Protein AF-A0A0F9IRS1-F1 (afdb_monomer_lite)

Secondary structure (DSSP, 8-state):
---HHHHHHHHHHH-S-B-HHHHHHHTT-S-GGGGHHHHHHHHHTTSEEE-TT--EEE-HHHHHHHHHHHSS-SS----TTSTTT-HHHHHHHHHHHTT--HHHHHHHHHHHHHTT-TT-HHHHHHHHHHTT--HHHHHHHHHHHHHHTTPPPPHHHHHHHHTTS--S--------------TT--EEEETTEEEE--TTTSSB-HHHHHHHHHHHHHHTSPPP--

Sequence (226 aa):
MANKAEILEAINTSGSPVSPGEIAKLLHLTSSAQLGPQIERLDKQGLIVRDENRNASLTDEGRAEIDRLQNLVPGSLPSEEEAGATEYQQFYNIGLTLGVDRSLAGLTARHVWNGGKYDDLEWVWKGMKEMQIRPDLAARWFNSWRSQLGQGMPPQVAAQIAGRSSSEEPEDKGEKEEKGDRKGYSYVIDNGWPVFVGEGLGDMKYDDAVRLCEVRAVRGRPPAAG

InterPro domains:
  IPR036388 Winged helix-like DNA-binding domain superfamily [G3DSA:1.10.10.10] (2-87)
  IPR036390 Winged helix DNA-binding domain superfamily [SSF46785] (6-71)

pLDDT: mean 70.0, std 15.03, range [30.77, 86.81]

Structure (mmCIF, N/CA/C/O backbone):
data_AF-A0A0F9IRS1-F1
#
_entry.id   AF-A0A0F9IRS1-F1
#
loop_
_atom_site.group_PDB
_atom_site.id
_atom_site.type_symbol
_atom_site.label_atom_id
_atom_site.label_alt_id
_atom_site.label_comp_id
_atom_site.label_asym_id
_atom_site.label_entity_id
_atom_site.label_seq_id
_atom_site.pdbx_PDB_ins_code
_atom_site.Cartn_x
_atom_site.Cartn_y
_atom_site.Cartn_z
_atom_site.occupancy
_atom_site.B_iso_or_equiv
_atom_site.auth_seq_id
_atom_site.auth_comp_id
_atom_site.auth_asym_id
_atom_site.auth_atom_id
_atom_site.pdbx_PDB_model_num
ATOM 1 N N . MET A 1 1 ? -12.941 13.918 14.570 1.00 58.12 1 MET A N 1
ATOM 2 C CA . MET A 1 1 ? -13.462 12.567 14.871 1.00 58.12 1 MET A CA 1
ATOM 3 C C . MET A 1 1 ? -12.282 11.751 15.342 1.00 58.12 1 MET A C 1
ATOM 5 O O . MET A 1 1 ? -11.258 11.833 14.678 1.00 58.12 1 MET A O 1
ATOM 9 N N . ALA A 1 2 ? -12.396 11.058 16.474 1.00 59.91 2 ALA A N 1
ATOM 10 C CA . ALA A 1 2 ? -11.297 10.242 16.983 1.00 59.91 2 ALA A CA 1
ATOM 11 C C . ALA A 1 2 ? -11.082 9.014 16.094 1.00 59.91 2 ALA A C 1
ATOM 13 O O . ALA A 1 2 ? -12.044 8.462 15.554 1.00 59.91 2 ALA A O 1
ATOM 14 N N . ASN A 1 3 ? -9.834 8.609 15.906 1.00 69.94 3 ASN A N 1
ATOM 15 C CA . ASN A 1 3 ? -9.491 7.438 15.112 1.00 69.94 3 ASN A CA 1
ATOM 16 C C . ASN A 1 3 ? -9.598 6.144 15.956 1.00 69.94 3 ASN A C 1
ATOM 18 O O . ASN A 1 3 ? -9.697 6.177 17.182 1.00 69.94 3 ASN A O 1
ATOM 22 N N . LYS A 1 4 ? -9.599 4.981 15.293 1.00 75.44 4 LYS A N 1
ATOM 23 C CA . LYS A 1 4 ? -9.682 3.662 15.948 1.00 75.44 4 LYS A CA 1
ATOM 24 C C . LYS A 1 4 ? -8.577 3.444 16.993 1.00 75.44 4 LYS A C 1
ATOM 26 O O . LYS A 1 4 ? -8.875 2.962 18.080 1.00 75.44 4 LYS A O 1
ATOM 31 N N . ALA A 1 5 ? -7.334 3.785 16.659 1.00 74.81 5 ALA A N 1
ATOM 32 C CA . ALA A 1 5 ? -6.179 3.627 17.538 1.00 74.81 5 ALA A CA 1
ATOM 33 C C . ALA A 1 5 ? -6.301 4.507 18.788 1.00 74.81 5 ALA A C 1
ATOM 35 O O . ALA A 1 5 ? -6.122 4.009 19.890 1.00 74.81 5 ALA A O 1
ATOM 36 N N . GLU A 1 6 ? -6.707 5.767 18.625 1.00 76.75 6 GLU A N 1
ATOM 37 C CA . GLU A 1 6 ? -6.929 6.720 19.718 1.00 76.75 6 GLU A CA 1
ATOM 38 C C . GLU A 1 6 ? -7.986 6.205 20.705 1.00 76.75 6 GLU A C 1
ATOM 40 O O . GLU A 1 6 ? -7.798 6.273 21.917 1.00 76.75 6 GLU A O 1
ATOM 45 N N . ILE A 1 7 ? -9.092 5.640 20.205 1.00 79.75 7 ILE A N 1
ATOM 46 C CA . ILE A 1 7 ? -10.159 5.094 21.058 1.00 79.75 7 ILE A CA 1
ATOM 47 C C . ILE A 1 7 ? -9.681 3.856 21.821 1.00 79.75 7 ILE A C 1
ATOM 49 O O . ILE A 1 7 ? -9.944 3.740 23.017 1.00 79.75 7 ILE A O 1
ATOM 53 N N . LEU A 1 8 ? -8.984 2.935 21.150 1.00 82.12 8 LEU A N 1
ATOM 54 C CA . LEU A 1 8 ? -8.449 1.733 21.791 1.00 82.12 8 LEU A CA 1
ATOM 55 C C . LEU A 1 8 ? -7.363 2.087 22.816 1.00 82.12 8 LEU A C 1
ATOM 57 O O . LEU A 1 8 ? -7.361 1.544 23.916 1.00 82.12 8 LEU A O 1
ATOM 61 N N . GLU A 1 9 ? -6.493 3.045 22.504 1.00 81.00 9 GLU A N 1
ATOM 62 C CA . GLU A 1 9 ? -5.464 3.536 23.418 1.00 81.00 9 GLU A CA 1
ATOM 63 C C . GLU A 1 9 ? -6.078 4.214 24.645 1.00 81.00 9 GLU A C 1
ATOM 65 O O . GLU A 1 9 ? -5.692 3.887 25.763 1.00 81.00 9 GLU A O 1
ATOM 70 N N . ALA A 1 10 ? -7.104 5.053 24.468 1.00 81.94 10 ALA A N 1
ATOM 71 C CA . ALA A 1 10 ? -7.814 5.679 25.582 1.00 81.94 10 ALA A CA 1
ATOM 72 C C . ALA A 1 10 ? -8.422 4.643 26.544 1.00 81.94 10 ALA A C 1
ATOM 74 O O . ALA A 1 10 ? -8.359 4.834 27.756 1.00 81.94 10 ALA A O 1
ATOM 75 N N . ILE A 1 11 ? -8.962 3.535 26.018 1.00 83.00 11 ILE A N 1
ATOM 76 C CA . ILE A 1 11 ? -9.481 2.415 26.825 1.00 83.00 11 ILE A CA 1
ATOM 77 C C . ILE A 1 11 ? -8.331 1.628 27.488 1.00 83.00 11 ILE A C 1
ATOM 79 O O . ILE A 1 11 ? -8.478 1.119 28.604 1.00 83.00 11 ILE A O 1
ATOM 83 N N . ASN A 1 12 ? -7.167 1.537 26.839 1.00 82.69 12 ASN A N 1
ATOM 84 C CA . ASN A 1 12 ? -5.991 0.844 27.372 1.00 82.69 12 ASN A CA 1
ATOM 85 C C . ASN A 1 12 ? -5.357 1.609 28.536 1.00 82.69 12 ASN A C 1
ATOM 87 O O . ASN A 1 12 ? -5.043 1.015 29.566 1.00 82.69 12 ASN A O 1
ATOM 91 N N . THR A 1 13 ? -5.217 2.932 28.402 1.00 78.56 13 THR A N 1
ATOM 92 C CA . THR A 1 13 ? -4.617 3.815 29.414 1.00 78.56 13 THR A CA 1
ATOM 93 C C . THR A 1 13 ? -5.373 3.781 30.740 1.00 78.56 13 THR A C 1
ATOM 95 O O . THR A 1 13 ? -4.774 3.877 31.807 1.00 78.56 13 THR A O 1
ATOM 98 N N . SER A 1 14 ? -6.690 3.614 30.692 1.00 75.50 14 SER A N 1
ATOM 99 C CA . SER A 1 14 ? -7.555 3.533 31.869 1.00 75.50 14 SER A CA 1
ATOM 100 C C . SER A 1 14 ? -7.515 2.197 32.613 1.00 75.50 14 SER A C 1
ATOM 102 O O . SER A 1 14 ? -7.916 2.153 33.774 1.00 75.50 14 SER A O 1
ATOM 104 N N . GLY A 1 15 ? -7.068 1.106 31.978 1.00 64.31 15 GLY A N 1
ATOM 105 C CA . GLY A 1 15 ? -6.900 -0.205 32.624 1.00 64.31 15 GLY A CA 1
ATOM 106 C C . GLY A 1 15 ? -8.169 -0.832 33.230 1.00 64.31 15 GLY A C 1
ATOM 107 O O . GLY A 1 15 ? -8.066 -1.756 34.035 1.00 64.31 15 GLY A O 1
ATOM 108 N N . SER A 1 16 ? -9.362 -0.334 32.905 1.00 71.75 16 SER A N 1
ATOM 109 C CA . SER A 1 16 ? -10.656 -0.753 33.466 1.00 71.75 16 SER A CA 1
ATOM 110 C C . SER A 1 16 ? -11.788 -0.487 32.467 1.00 71.75 16 SER A C 1
ATOM 112 O O . SER A 1 16 ? -11.551 0.231 31.496 1.00 71.75 16 SER A O 1
ATOM 114 N N . PRO A 1 17 ? -13.000 -1.043 32.668 1.00 80.62 17 PRO A N 1
ATOM 115 C CA . PRO A 1 17 ? -14.157 -0.717 31.840 1.00 80.62 17 PRO A CA 1
ATOM 116 C C . PRO A 1 17 ? -14.438 0.786 31.889 1.00 80.62 17 PRO A C 1
ATOM 118 O O . PRO A 1 17 ? -14.647 1.338 32.969 1.00 80.62 17 PRO A O 1
ATOM 121 N N . VAL A 1 18 ? -14.439 1.447 30.731 1.00 85.00 18 VAL A N 1
ATOM 122 C CA . VAL A 1 18 ? -14.542 2.911 30.648 1.00 85.00 18 VAL A CA 1
ATOM 123 C C . VAL A 1 18 ? -15.826 3.341 29.986 1.00 85.00 18 VAL A C 1
ATOM 125 O O . VAL A 1 18 ? -16.226 2.811 28.946 1.00 85.00 18 VAL A O 1
ATOM 128 N N . SER A 1 19 ? -16.459 4.357 30.562 1.00 85.69 19 SER A N 1
ATOM 129 C CA . SER A 1 19 ? -17.658 4.932 29.975 1.00 85.69 19 SER A CA 1
ATOM 130 C C . SER A 1 19 ? -17.333 5.727 28.697 1.00 85.69 19 SER A C 1
ATOM 132 O O . SER A 1 19 ? -16.307 6.407 28.614 1.00 85.69 19 SER A O 1
ATOM 134 N N . PRO A 1 20 ? -18.236 5.773 27.700 1.00 80.81 20 PRO A N 1
ATOM 135 C CA . PRO A 1 20 ? -18.055 6.618 26.514 1.00 80.81 20 PRO A CA 1
ATOM 136 C C . PRO A 1 20 ? -17.822 8.106 26.834 1.00 80.81 20 PRO A C 1
ATOM 138 O O . PRO A 1 20 ? -17.206 8.829 26.052 1.00 80.81 20 PRO A O 1
ATOM 141 N N . GLY A 1 21 ? -18.313 8.580 27.985 1.00 80.50 21 GLY A N 1
ATOM 142 C CA . GLY A 1 21 ? -18.071 9.936 28.477 1.00 80.50 21 GLY A CA 1
ATOM 143 C C . GLY A 1 21 ? -16.633 10.165 28.945 1.00 80.50 21 GLY A C 1
ATOM 144 O O . GLY A 1 21 ? -16.076 11.232 28.704 1.00 80.50 21 GLY A O 1
ATOM 145 N N . GLU A 1 22 ? -16.016 9.175 29.583 1.00 79.38 22 GLU A N 1
ATOM 146 C CA . GLU A 1 22 ? -14.611 9.228 29.998 1.00 79.38 22 GLU A CA 1
ATOM 147 C C . GLU A 1 22 ? -13.663 9.070 28.809 1.00 79.38 22 GLU A C 1
ATOM 149 O O . GLU A 1 22 ? -12.699 9.825 28.718 1.00 79.38 22 GLU A O 1
ATOM 154 N N . ILE A 1 23 ? -13.992 8.203 27.843 1.00 80.56 23 ILE A N 1
ATOM 155 C CA . ILE A 1 23 ? -13.255 8.109 26.570 1.00 80.56 23 ILE A CA 1
ATOM 156 C C . ILE A 1 23 ? -13.277 9.468 25.855 1.00 80.56 23 ILE A C 1
ATOM 158 O O . ILE A 1 23 ? -12.240 9.962 25.424 1.00 80.56 23 ILE A O 1
ATOM 162 N N . ALA A 1 24 ? -14.436 10.133 25.788 1.00 81.19 24 ALA A N 1
ATOM 163 C CA . ALA A 1 24 ? -14.534 11.467 25.196 1.00 81.19 24 ALA A CA 1
ATOM 164 C C . ALA A 1 24 ? -13.673 12.508 25.930 1.00 81.19 24 ALA A C 1
ATOM 166 O O . ALA A 1 24 ? -13.050 13.342 25.277 1.00 81.19 24 ALA A O 1
ATOM 167 N N . LYS A 1 25 ? -13.598 12.449 27.268 1.00 80.25 25 LYS A N 1
ATOM 168 C CA . LYS A 1 25 ? -12.732 13.336 28.063 1.00 80.25 25 LYS A CA 1
ATOM 169 C C . LYS A 1 25 ? -11.248 13.089 27.792 1.00 80.25 25 LYS A C 1
ATOM 171 O O . LYS A 1 25 ? -10.516 14.060 27.622 1.00 80.25 25 LYS A O 1
ATOM 176 N N . LEU A 1 26 ? -10.825 11.824 27.734 1.00 77.75 26 LEU A N 1
ATOM 177 C CA . LEU A 1 26 ? -9.441 11.432 27.435 1.00 77.75 26 LEU A CA 1
ATOM 178 C C . LEU A 1 26 ? -9.015 11.864 26.028 1.00 77.75 26 LEU A C 1
ATOM 180 O O . LEU A 1 26 ? -7.881 12.275 25.825 1.00 77.75 26 LEU A O 1
ATOM 184 N N . LEU A 1 27 ? -9.949 11.843 25.078 1.00 78.38 27 LEU A N 1
ATOM 185 C CA . LEU A 1 27 ? -9.729 12.254 23.691 1.00 78.38 27 LEU A CA 1
ATOM 186 C C . LEU A 1 27 ? -9.992 13.746 23.437 1.00 78.38 27 LEU A C 1
ATOM 188 O O . LEU A 1 27 ? -10.009 14.180 22.286 1.00 78.38 27 LEU A O 1
ATOM 192 N N . HIS A 1 28 ? -10.242 14.534 24.489 1.00 78.81 28 HIS A N 1
ATOM 193 C CA . HIS A 1 28 ? -10.587 15.959 24.405 1.00 78.81 28 HIS A CA 1
ATOM 194 C C . HIS A 1 28 ? -11.752 16.273 23.445 1.00 78.81 28 HIS A C 1
ATOM 196 O O . HIS A 1 28 ? -11.82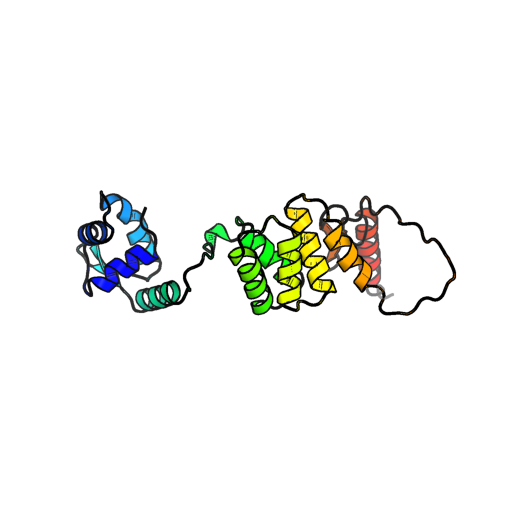5 17.349 22.846 1.00 78.81 28 HIS A O 1
ATOM 202 N N . LEU A 1 29 ? -12.692 15.339 23.301 1.00 76.38 29 LEU A N 1
ATOM 203 C CA . LEU A 1 29 ? -13.866 15.501 22.457 1.00 76.38 29 LEU A CA 1
ATOM 204 C C . LEU A 1 29 ? -14.944 16.307 23.178 1.00 76.38 29 LEU A C 1
ATOM 206 O O . LEU A 1 29 ? -15.226 16.121 24.361 1.00 76.38 29 LEU A O 1
ATOM 210 N N . THR A 1 30 ? -15.615 17.170 22.421 1.00 71.31 30 THR A N 1
ATOM 211 C CA . THR A 1 30 ? -16.702 18.024 22.917 1.00 71.31 30 THR A CA 1
ATOM 212 C C . THR A 1 30 ? -17.988 17.246 23.205 1.00 71.31 30 THR A C 1
ATOM 214 O O . THR A 1 30 ? -18.852 17.742 23.924 1.00 71.31 30 THR A O 1
ATOM 217 N N . SER A 1 31 ? -18.145 16.035 22.655 1.00 73.00 31 SER A N 1
ATOM 218 C CA . SER A 1 31 ? -19.317 15.190 22.892 1.00 73.00 31 SER A CA 1
ATOM 219 C C . SER A 1 31 ? -19.011 13.702 22.732 1.00 73.00 31 SER A C 1
ATOM 221 O O . SER A 1 31 ? -18.442 13.275 21.728 1.00 73.00 31 SER A O 1
ATOM 223 N N . SER A 1 32 ? -19.494 12.895 23.678 1.00 71.62 32 SER A N 1
ATOM 224 C CA . SER A 1 32 ? -19.463 11.429 23.605 1.00 71.62 32 SER A CA 1
ATOM 225 C C . SER A 1 32 ? -20.435 10.850 22.572 1.00 71.62 32 SER A C 1
ATOM 227 O O . SER A 1 32 ? -20.291 9.693 22.182 1.00 71.62 32 SER A O 1
ATOM 229 N N . ALA A 1 33 ? -21.387 11.644 22.064 1.00 72.06 33 ALA A N 1
ATOM 230 C CA . ALA A 1 33 ? -22.324 11.201 21.030 1.00 72.06 33 ALA A CA 1
ATOM 231 C C . ALA A 1 33 ? -21.610 10.819 19.721 1.00 72.06 33 ALA A C 1
ATOM 233 O O . ALA A 1 33 ? -22.071 9.943 18.994 1.00 72.06 33 ALA A O 1
ATOM 234 N N . GLN A 1 34 ? -20.453 11.432 19.450 1.00 68.88 34 GLN A N 1
ATOM 235 C CA . GLN A 1 34 ? -19.643 11.148 18.264 1.00 68.88 34 GLN A CA 1
ATOM 236 C C . GLN A 1 34 ? -18.941 9.782 18.331 1.00 68.88 34 GLN A C 1
ATOM 238 O O . GLN A 1 34 ? -18.580 9.236 17.292 1.00 68.88 34 GLN A O 1
ATOM 243 N N . LEU A 1 35 ? -18.788 9.210 19.531 1.00 75.62 35 LEU A N 1
ATOM 244 C CA . LEU A 1 35 ? -18.113 7.928 19.746 1.00 75.62 35 LEU A CA 1
ATOM 245 C C . LEU A 1 35 ? -19.047 6.723 19.608 1.00 75.62 35 LEU A C 1
ATOM 247 O O . LEU A 1 35 ? -18.570 5.617 19.376 1.00 75.62 35 LEU A O 1
ATOM 251 N N . GLY A 1 36 ? -20.366 6.912 19.720 1.00 77.25 36 GLY A N 1
ATOM 252 C CA . GLY A 1 36 ? -21.346 5.818 19.714 1.00 77.25 36 GLY A CA 1
ATOM 253 C C . GLY A 1 36 ? -21.198 4.855 18.523 1.00 77.25 36 GLY A C 1
ATOM 254 O O . GLY A 1 36 ? -20.991 3.661 18.747 1.00 77.25 36 GLY A O 1
ATOM 255 N N . PRO A 1 37 ? -21.217 5.349 17.268 1.00 80.00 37 PRO A N 1
ATOM 256 C CA . PRO A 1 37 ? -21.050 4.499 16.089 1.00 80.00 37 PRO A CA 1
ATOM 257 C C . PRO A 1 37 ? -19.678 3.820 16.008 1.00 80.00 37 PRO A C 1
ATOM 259 O O . PRO A 1 37 ? -19.563 2.729 15.457 1.00 80.00 37 PRO A O 1
ATOM 262 N N . GLN A 1 38 ? -18.628 4.456 16.535 1.00 77.50 38 GLN A N 1
ATOM 263 C CA . GLN A 1 38 ? -17.271 3.911 16.504 1.00 77.50 38 GLN A CA 1
ATOM 264 C C . GLN A 1 38 ? -17.109 2.795 17.537 1.00 77.50 38 GLN A C 1
ATOM 266 O O . GLN A 1 38 ? -16.651 1.715 17.187 1.00 77.50 38 GLN A O 1
ATOM 271 N N . ILE A 1 39 ? -17.585 3.007 18.764 1.00 81.81 39 ILE A N 1
ATOM 272 C CA . ILE A 1 39 ? -17.608 1.992 19.823 1.00 81.81 39 ILE A CA 1
ATOM 273 C C . ILE A 1 39 ? -18.433 0.775 19.377 1.00 81.81 39 ILE A C 1
ATOM 275 O O . ILE A 1 39 ? -17.993 -0.355 19.548 1.00 81.81 39 ILE A O 1
ATOM 279 N N . GLU A 1 40 ? -19.590 0.971 18.737 1.00 82.44 40 GLU A N 1
ATOM 280 C CA . GLU A 1 40 ? -20.390 -0.154 18.229 1.00 82.44 40 GLU A CA 1
ATOM 281 C C . GLU A 1 40 ? -19.659 -0.961 17.143 1.00 82.44 40 GLU A C 1
ATOM 283 O O . GLU A 1 40 ? -19.775 -2.185 17.094 1.00 82.44 40 GLU A O 1
ATOM 288 N N . ARG A 1 41 ? -18.880 -0.302 16.277 1.00 79.44 41 ARG A N 1
ATOM 289 C CA . ARG A 1 41 ? -18.053 -1.000 15.281 1.00 79.44 41 ARG A CA 1
ATOM 290 C C . ARG A 1 41 ? -16.922 -1.789 15.932 1.00 79.44 41 ARG A C 1
ATOM 292 O O . ARG A 1 41 ? -16.687 -2.915 15.515 1.00 79.44 41 ARG A O 1
ATOM 299 N N . LEU A 1 42 ? -16.251 -1.231 16.939 1.00 81.56 42 LEU A N 1
ATOM 300 C CA . LEU A 1 42 ? -15.164 -1.919 17.648 1.00 81.56 42 LEU A CA 1
ATOM 301 C C . LEU A 1 42 ? -15.670 -3.149 18.412 1.00 81.56 42 LEU A C 1
ATOM 303 O O . LEU A 1 42 ? -14.997 -4.176 18.422 1.00 81.56 42 LEU A O 1
ATOM 307 N N . ASP A 1 43 ? -16.873 -3.060 18.980 1.00 83.88 43 ASP A N 1
ATOM 308 C CA . ASP A 1 43 ? -17.569 -4.177 19.629 1.00 83.88 43 ASP A CA 1
ATOM 309 C C . ASP A 1 43 ? -17.910 -5.280 18.611 1.00 83.88 43 ASP A C 1
ATOM 311 O O . ASP A 1 43 ? -17.593 -6.448 18.814 1.00 83.88 43 ASP A O 1
ATOM 315 N N . LYS A 1 44 ? -18.441 -4.912 17.433 1.00 82.75 44 LYS A N 1
ATOM 316 C CA . LYS A 1 44 ? -18.688 -5.863 16.327 1.00 82.75 44 LYS A CA 1
ATOM 317 C C . LYS A 1 44 ? -17.414 -6.498 15.767 1.00 82.75 44 LYS A C 1
ATOM 319 O O . LYS A 1 44 ? -17.472 -7.609 15.252 1.00 82.75 44 LYS A O 1
ATOM 324 N N . GLN A 1 45 ? -16.288 -5.793 15.835 1.00 76.75 45 GLN A N 1
ATOM 325 C CA . GLN A 1 45 ? -14.975 -6.297 15.428 1.00 76.75 45 GLN A CA 1
ATOM 326 C C . GLN A 1 45 ? -14.319 -7.183 16.499 1.00 76.75 45 GLN A C 1
ATOM 328 O O . GLN A 1 45 ? -13.252 -7.730 16.239 1.00 76.75 45 GLN A O 1
ATOM 333 N N . GLY A 1 46 ? -14.926 -7.324 17.684 1.00 83.94 46 GLY A N 1
ATOM 334 C CA . GLY A 1 46 ? -14.381 -8.123 18.784 1.00 83.94 46 GLY A CA 1
ATOM 335 C C . GLY A 1 46 ? -13.151 -7.507 19.452 1.00 83.94 46 GLY A C 1
ATOM 336 O O . GLY A 1 46 ? -12.425 -8.204 20.150 1.00 83.94 46 GLY A O 1
ATOM 337 N N . LEU A 1 47 ? -12.895 -6.213 19.237 1.00 81.00 47 LEU A N 1
ATOM 338 C CA . LEU A 1 47 ? -11.728 -5.506 19.788 1.00 81.00 47 LEU A CA 1
ATOM 339 C C . LEU A 1 47 ? -12.003 -4.926 21.176 1.00 81.00 47 LEU A C 1
ATOM 341 O O . LEU A 1 47 ? -11.087 -4.634 21.944 1.00 81.00 47 LEU A O 1
ATOM 345 N N . ILE A 1 48 ? -13.277 -4.725 21.487 1.00 86.44 48 ILE A N 1
ATOM 346 C CA . ILE A 1 48 ? -13.744 -4.324 22.805 1.00 86.44 48 ILE A CA 1
ATOM 347 C C . ILE A 1 48 ? -14.959 -5.166 23.170 1.00 86.44 48 ILE A C 1
ATOM 349 O O . ILE A 1 48 ? -15.654 -5.672 22.293 1.00 86.44 48 ILE A O 1
ATOM 353 N N . VAL A 1 49 ? -15.229 -5.270 24.464 1.00 86.00 49 VAL A N 1
ATOM 354 C CA . VAL A 1 49 ? -16.466 -5.830 25.006 1.00 86.00 49 VAL A CA 1
ATOM 355 C C . VAL A 1 49 ? -17.159 -4.753 25.817 1.00 86.00 49 VAL A C 1
ATOM 357 O O . VAL A 1 49 ? -16.520 -4.031 26.591 1.00 86.00 49 VAL A O 1
ATOM 360 N N . ARG A 1 50 ? -18.475 -4.647 25.632 1.00 86.56 50 ARG A N 1
ATOM 361 C CA . ARG A 1 50 ? -19.325 -3.748 26.410 1.00 86.56 50 ARG A CA 1
ATOM 362 C C . ARG A 1 50 ? -20.015 -4.476 27.554 1.00 86.56 50 ARG A C 1
ATOM 364 O O . ARG A 1 50 ? -20.568 -5.554 27.356 1.00 86.56 50 ARG A O 1
ATOM 371 N N . ASP A 1 51 ? -20.012 -3.860 28.730 1.00 84.31 51 ASP A N 1
ATOM 372 C CA . ASP A 1 51 ? -20.820 -4.318 29.862 1.00 84.31 51 ASP A CA 1
ATOM 373 C C . ASP A 1 51 ? -22.289 -3.852 29.747 1.00 84.31 51 ASP A C 1
ATOM 375 O O . ASP A 1 51 ? -22.679 -3.124 28.826 1.00 84.31 51 ASP A O 1
ATOM 379 N N . GLU A 1 52 ? -23.118 -4.253 30.714 1.00 80.62 52 GLU A N 1
ATOM 380 C CA . GLU A 1 52 ? -24.534 -3.862 30.803 1.00 80.62 52 GLU A CA 1
ATOM 381 C C . GLU A 1 52 ? -24.733 -2.336 30.916 1.00 80.62 52 GLU A C 1
ATOM 383 O O . GLU A 1 52 ? -25.765 -1.804 30.503 1.00 80.62 52 GLU A O 1
ATOM 388 N N . ASN A 1 53 ? -23.717 -1.614 31.398 1.00 81.06 53 ASN A N 1
ATOM 389 C CA . ASN A 1 53 ? -23.696 -0.158 31.529 1.00 81.06 53 ASN A CA 1
ATOM 390 C C . ASN A 1 53 ? -23.109 0.546 30.292 1.00 81.06 53 ASN A C 1
ATOM 392 O O . ASN A 1 53 ? -22.964 1.770 30.290 1.00 81.06 53 ASN A O 1
ATOM 396 N N . ARG A 1 54 ? -22.820 -0.203 29.217 1.00 80.81 54 ARG A N 1
ATOM 397 C CA . ARG A 1 54 ? -22.173 0.262 27.978 1.00 80.81 54 ARG A CA 1
ATOM 398 C C . ARG A 1 54 ? -20.744 0.777 28.170 1.00 80.81 54 ARG A C 1
ATOM 400 O O . ARG A 1 54 ? -20.255 1.519 27.314 1.00 80.81 54 ARG A O 1
ATOM 407 N N . ASN A 1 55 ? -20.073 0.390 29.247 1.00 85.12 55 ASN A N 1
ATOM 408 C CA . ASN A 1 55 ? -18.652 0.653 29.426 1.00 85.12 55 ASN A CA 1
ATOM 409 C C . ASN A 1 55 ? -17.849 -0.300 28.549 1.00 85.12 55 ASN A C 1
ATOM 411 O O . ASN A 1 55 ? -18.167 -1.484 28.457 1.00 85.12 55 ASN A O 1
ATOM 415 N N . ALA A 1 56 ? -16.810 0.217 27.909 1.00 84.75 56 ALA A N 1
ATOM 416 C CA . ALA A 1 56 ? -15.957 -0.543 27.013 1.00 84.75 56 ALA A CA 1
ATOM 417 C C . ALA A 1 56 ? -14.717 -1.054 27.750 1.00 84.75 56 ALA A C 1
ATOM 419 O O . ALA A 1 56 ? -14.044 -0.290 28.439 1.00 84.75 56 ALA A O 1
ATOM 420 N N . SER A 1 57 ? -14.398 -2.332 27.561 1.00 85.75 57 SER A N 1
ATOM 421 C CA . SER A 1 57 ? -13.138 -2.953 27.985 1.00 85.75 57 SER A CA 1
ATOM 422 C C . SER A 1 57 ? -12.429 -3.556 26.781 1.00 85.75 57 SER A C 1
ATOM 424 O O . SER A 1 57 ? -13.087 -4.051 25.871 1.00 85.75 57 SER A O 1
ATOM 426 N N . LEU A 1 58 ? -11.099 -3.542 26.776 1.00 85.00 58 LEU A N 1
ATOM 427 C CA . LEU A 1 58 ? -10.306 -4.184 25.725 1.00 85.00 58 LEU A CA 1
ATOM 428 C C . LEU A 1 58 ? -10.333 -5.706 25.838 1.00 85.00 58 LEU A C 1
ATOM 430 O O . LEU A 1 58 ? -10.167 -6.250 26.931 1.00 85.00 58 LEU A O 1
ATOM 434 N N . THR A 1 59 ? -10.465 -6.367 24.692 1.00 84.50 59 THR A N 1
ATOM 435 C CA . THR A 1 59 ? -10.194 -7.801 24.539 1.00 84.50 59 THR A CA 1
ATOM 436 C C . THR A 1 59 ? -8.708 -8.050 24.290 1.00 84.50 59 THR A C 1
ATOM 438 O O . THR A 1 59 ? -7.937 -7.112 24.060 1.00 84.50 59 THR A O 1
ATOM 441 N N . ASP A 1 60 ? -8.297 -9.317 24.311 1.00 77.75 60 ASP A N 1
ATOM 442 C CA . ASP A 1 60 ? -6.937 -9.707 23.934 1.00 77.75 60 ASP A CA 1
ATOM 443 C C . ASP A 1 60 ? -6.659 -9.363 22.461 1.00 77.75 60 ASP A C 1
ATOM 445 O O . ASP A 1 60 ? -5.583 -8.858 22.135 1.00 77.75 60 ASP A O 1
ATOM 449 N N . GLU A 1 61 ? -7.658 -9.508 21.582 1.00 74.50 61 GLU A N 1
ATOM 450 C CA . GLU A 1 61 ? -7.596 -9.057 20.188 1.00 74.50 61 GLU A CA 1
ATOM 451 C C . GLU A 1 61 ? -7.467 -7.534 20.082 1.00 74.50 61 GLU A C 1
ATOM 453 O O . GLU A 1 61 ? -6.705 -7.031 19.258 1.00 74.50 61 GLU A O 1
ATOM 458 N N . GLY A 1 62 ? -8.169 -6.785 20.934 1.00 75.31 62 GLY A N 1
ATOM 459 C CA . GLY A 1 62 ? -8.049 -5.333 21.021 1.00 75.31 62 GLY A CA 1
ATOM 460 C C . GLY A 1 62 ? -6.654 -4.873 21.431 1.00 75.31 62 GLY A C 1
ATOM 461 O O . GLY A 1 62 ? -6.126 -3.926 20.853 1.00 75.31 62 GLY A O 1
ATOM 462 N N . ARG A 1 63 ? -6.029 -5.560 22.395 1.00 76.75 63 ARG A N 1
ATOM 463 C CA . ARG A 1 63 ? -4.645 -5.290 22.823 1.00 76.75 63 ARG A CA 1
ATOM 464 C C . ARG A 1 63 ? -3.639 -5.634 21.727 1.00 76.75 63 ARG A C 1
ATOM 466 O O . ARG A 1 63 ? -2.769 -4.822 21.438 1.00 76.75 63 ARG A O 1
ATOM 473 N N . ALA A 1 64 ? -3.805 -6.780 21.067 1.00 73.94 64 ALA A N 1
ATOM 474 C CA . ALA A 1 64 ? -2.975 -7.161 19.926 1.00 73.94 64 ALA A CA 1
ATOM 475 C C . ALA A 1 64 ? -3.120 -6.177 18.752 1.00 73.94 64 ALA A C 1
ATOM 477 O O . ALA A 1 64 ? -2.153 -5.896 18.046 1.00 73.94 64 ALA A O 1
ATOM 478 N N . GLU A 1 65 ? -4.315 -5.620 18.553 1.00 74.94 65 GLU A N 1
ATOM 479 C CA . GLU A 1 65 ? -4.562 -4.588 17.551 1.00 74.94 65 GLU A CA 1
ATOM 480 C C . GLU A 1 65 ? -3.925 -3.248 17.942 1.00 74.94 65 GLU A C 1
ATOM 482 O O . GLU A 1 65 ? -3.380 -2.577 17.072 1.00 74.94 65 GLU A O 1
ATOM 487 N N . ILE A 1 66 ? -3.909 -2.871 19.226 1.00 73.44 66 ILE A N 1
ATOM 488 C CA . ILE A 1 66 ? -3.122 -1.720 19.702 1.00 73.44 66 ILE A CA 1
ATOM 489 C C . ILE A 1 66 ? -1.644 -1.947 19.410 1.00 73.44 66 ILE A C 1
ATOM 491 O O . ILE A 1 66 ? -1.024 -1.085 18.800 1.00 73.44 66 ILE A O 1
ATOM 495 N N . ASP A 1 67 ? -1.094 -3.109 19.758 1.00 68.12 67 ASP A N 1
ATOM 496 C CA . ASP A 1 67 ? 0.306 -3.427 19.480 1.00 68.12 67 ASP A CA 1
ATOM 497 C C . ASP A 1 67 ? 0.590 -3.420 17.975 1.00 68.12 67 ASP A C 1
ATOM 499 O O . ASP A 1 67 ? 1.642 -2.956 17.543 1.00 68.12 67 ASP A O 1
ATOM 503 N N . ARG A 1 68 ? -0.347 -3.877 17.139 1.00 69.56 68 ARG A N 1
ATOM 504 C CA . ARG A 1 68 ? -0.237 -3.786 15.677 1.00 69.56 68 ARG A CA 1
ATOM 505 C C . ARG A 1 68 ? -0.244 -2.334 15.198 1.00 69.56 68 ARG A C 1
ATOM 507 O O . ARG A 1 68 ? 0.549 -1.986 14.326 1.00 69.56 68 ARG A O 1
ATOM 514 N N . LEU A 1 69 ? -1.116 -1.500 15.763 1.00 64.06 69 LEU A N 1
ATOM 515 C CA . LEU A 1 69 ? -1.263 -0.076 15.449 1.00 64.06 69 LEU A CA 1
ATOM 516 C C . LEU A 1 69 ? -0.119 0.785 16.011 1.00 64.06 69 LEU A C 1
ATOM 518 O O . LEU A 1 69 ? 0.203 1.805 15.413 1.00 64.06 69 LEU A O 1
ATOM 522 N N . GLN A 1 70 ? 0.526 0.368 17.102 1.00 59.75 70 GLN A N 1
ATOM 523 C CA . GLN A 1 70 ? 1.660 1.048 17.739 1.00 59.75 70 GLN A CA 1
ATOM 524 C C . GLN A 1 70 ? 3.013 0.582 17.179 1.00 59.75 70 GLN A C 1
ATOM 526 O O . GLN A 1 70 ? 3.933 1.386 17.047 1.00 59.75 70 GLN A O 1
ATOM 531 N N . ASN A 1 71 ? 3.139 -0.690 16.777 1.00 52.00 71 ASN A N 1
ATOM 532 C CA . ASN A 1 71 ? 4.307 -1.196 16.040 1.00 52.00 71 ASN A CA 1
ATOM 533 C C . ASN A 1 71 ? 4.275 -0.826 14.544 1.00 52.00 71 ASN A C 1
ATOM 535 O O . ASN A 1 71 ? 5.234 -1.075 13.807 1.00 52.00 71 ASN A O 1
ATOM 539 N N . LEU A 1 72 ? 3.200 -0.180 14.088 1.00 49.94 72 LEU A N 1
ATOM 540 C CA . LEU A 1 72 ? 3.214 0.651 12.892 1.00 49.94 72 LEU A CA 1
ATOM 541 C C . LEU A 1 72 ? 3.987 1.941 13.216 1.00 49.94 72 LEU A C 1
ATOM 543 O O . LEU A 1 72 ? 3.449 2.900 13.758 1.00 49.94 72 LEU A O 1
ATOM 547 N N . VAL A 1 73 ? 5.279 1.946 12.877 1.00 41.44 73 VAL A N 1
ATOM 548 C CA . VAL A 1 73 ? 6.155 3.132 12.899 1.00 41.44 73 VAL A CA 1
ATOM 549 C C . VAL A 1 73 ? 5.420 4.358 12.314 1.00 41.44 73 VAL A C 1
ATOM 551 O O . VAL A 1 73 ? 4.753 4.210 11.284 1.00 41.44 73 VAL A O 1
ATOM 554 N N . PRO A 1 74 ? 5.537 5.565 12.912 1.00 39.47 74 PRO A N 1
ATOM 555 C CA . PRO A 1 74 ? 4.744 6.729 12.526 1.00 39.47 74 PRO A CA 1
ATOM 556 C C . PRO A 1 74 ? 5.084 7.147 11.096 1.00 39.47 74 PRO A C 1
ATOM 558 O O . PRO A 1 74 ? 6.191 7.605 10.815 1.00 39.47 74 PRO A O 1
ATOM 561 N N . GLY A 1 75 ? 4.129 6.958 10.189 1.00 40.41 75 GLY A N 1
ATOM 562 C CA . GLY A 1 75 ? 4.305 7.254 8.772 1.00 40.41 75 GLY A CA 1
ATOM 563 C C . GLY A 1 75 ? 3.328 6.493 7.883 1.00 40.41 75 GLY A C 1
ATOM 564 O O . GLY A 1 75 ? 3.746 5.629 7.125 1.00 40.41 75 GLY A O 1
ATOM 565 N N . SER A 1 76 ? 2.036 6.827 7.998 1.00 46.53 76 SER A N 1
ATOM 566 C CA . SER A 1 76 ? 1.028 6.739 6.929 1.00 46.53 76 SER A CA 1
ATOM 567 C C . SER A 1 76 ? 1.036 5.459 6.075 1.00 46.53 76 SER A C 1
ATOM 569 O O . SER A 1 76 ? 1.672 5.411 5.020 1.00 46.53 76 SER A O 1
ATOM 571 N N . LEU A 1 77 ? 0.203 4.480 6.438 1.00 38.66 77 LEU A N 1
ATOM 572 C CA . LEU A 1 77 ? -0.381 3.585 5.439 1.00 38.66 77 LEU A CA 1
ATOM 573 C C . LEU A 1 77 ? -1.913 3.646 5.520 1.00 38.66 77 LEU A C 1
ATOM 575 O O . LEU A 1 77 ? -2.453 3.434 6.607 1.00 38.66 77 LEU A O 1
ATOM 579 N N . PRO A 1 78 ? -2.596 3.965 4.404 1.00 39.47 78 PRO A N 1
ATOM 580 C CA . PRO A 1 78 ? -4.049 4.091 4.356 1.00 39.47 78 PRO A CA 1
ATOM 581 C C . PRO A 1 78 ? -4.738 2.742 4.599 1.00 39.47 78 PRO A C 1
ATOM 583 O O . PRO A 1 78 ? -4.175 1.681 4.310 1.00 39.47 78 PRO A O 1
ATOM 586 N N . SER A 1 79 ? -5.945 2.789 5.170 1.00 45.53 79 SER A N 1
ATOM 587 C CA . SER A 1 79 ? -6.681 1.596 5.617 1.00 45.53 79 SER A CA 1
ATOM 588 C C . SER A 1 79 ? -7.181 0.748 4.439 1.00 45.53 79 SER A C 1
ATOM 590 O O . SER A 1 79 ? -7.283 1.223 3.311 1.00 45.53 79 SER A O 1
ATOM 592 N N . GLU A 1 80 ? -7.519 -0.520 4.687 1.00 42.44 80 GLU A N 1
ATOM 593 C CA . GLU A 1 80 ? -7.979 -1.457 3.650 1.00 42.44 80 GLU A CA 1
ATOM 594 C C . GLU A 1 80 ? -9.322 -1.064 2.983 1.00 42.44 80 GLU A C 1
ATOM 596 O O . GLU A 1 80 ? -9.641 -1.584 1.920 1.00 42.44 80 GLU A O 1
ATOM 601 N N . GLU A 1 81 ? -10.089 -0.105 3.520 1.00 36.78 81 GLU A N 1
ATOM 602 C CA . GLU A 1 81 ? -11.253 0.490 2.824 1.00 36.78 81 GLU A CA 1
ATOM 603 C C . GLU A 1 81 ? -10.864 1.624 1.854 1.00 36.78 81 GLU A C 1
ATOM 605 O O . GLU A 1 81 ? -11.617 1.951 0.940 1.00 36.78 81 GLU A O 1
ATOM 610 N N . GLU A 1 82 ? -9.653 2.170 1.983 1.00 43.00 82 GLU A N 1
ATOM 611 C CA . GLU A 1 82 ? -9.030 3.067 1.002 1.00 43.00 82 GLU A CA 1
ATOM 612 C C . GLU A 1 82 ? -8.240 2.283 -0.064 1.00 43.00 82 GLU A C 1
ATOM 614 O O . GLU A 1 82 ? -7.693 2.912 -0.966 1.00 43.00 82 GLU A O 1
ATOM 619 N N . ALA A 1 83 ? -8.226 0.936 0.000 1.00 43.22 83 ALA A N 1
ATOM 620 C CA . ALA A 1 83 ? -7.378 -0.015 -0.751 1.00 43.22 83 ALA A CA 1
ATOM 621 C C . ALA A 1 83 ? -7.412 0.056 -2.291 1.00 43.22 83 ALA A C 1
ATOM 623 O O . ALA A 1 83 ? -6.627 -0.625 -2.956 1.00 43.22 83 ALA A O 1
ATOM 624 N N . GLY A 1 84 ? -8.299 0.866 -2.870 1.00 43.31 84 GLY A N 1
ATOM 625 C CA . GLY A 1 84 ? -8.333 1.179 -4.304 1.00 43.31 84 GLY A CA 1
ATOM 626 C C . GLY A 1 84 ? -8.165 2.668 -4.638 1.00 43.31 84 GLY A C 1
ATOM 627 O O . GLY A 1 84 ? -8.099 3.022 -5.814 1.00 43.31 84 GLY A O 1
ATOM 628 N N . ALA A 1 85 ? -8.104 3.547 -3.638 1.00 53.97 85 ALA A N 1
ATOM 629 C CA . ALA A 1 85 ? -8.318 4.984 -3.795 1.00 53.97 85 ALA A CA 1
ATOM 630 C C . ALA A 1 85 ? -7.044 5.837 -3.692 1.00 53.97 85 ALA A C 1
ATOM 632 O O . ALA A 1 85 ? -7.054 6.959 -4.187 1.00 53.97 85 ALA A O 1
ATOM 633 N N . THR A 1 86 ? -5.955 5.338 -3.096 1.00 68.62 86 THR A N 1
ATOM 634 C CA . THR A 1 86 ? -4.735 6.144 -2.892 1.00 68.62 86 THR A CA 1
ATOM 635 C C . THR A 1 86 ? -3.642 5.839 -3.913 1.00 68.62 86 THR A C 1
ATOM 637 O O . THR A 1 86 ? -3.375 4.682 -4.250 1.00 68.62 86 THR A O 1
ATOM 640 N N . GLU A 1 87 ? -2.950 6.885 -4.360 1.00 73.12 87 GLU A N 1
ATOM 641 C CA . GLU A 1 87 ? -1.787 6.836 -5.251 1.00 73.12 87 GLU A CA 1
ATOM 642 C C . GLU A 1 87 ? -0.715 5.861 -4.732 1.00 73.12 87 GLU A C 1
ATOM 644 O O . GLU A 1 87 ? -0.079 5.150 -5.509 1.00 73.12 87 GLU A O 1
ATOM 649 N N . TYR A 1 88 ? -0.576 5.761 -3.405 1.00 76.50 88 TYR A N 1
ATOM 650 C CA . TYR A 1 88 ? 0.349 4.847 -2.730 1.00 76.50 88 TYR A CA 1
ATOM 651 C C . TYR A 1 88 ? 0.058 3.386 -3.056 1.00 76.50 88 TYR A C 1
ATOM 653 O O . TYR A 1 88 ? 0.937 2.630 -3.477 1.00 76.50 88 TYR A O 1
ATOM 661 N N . GLN A 1 89 ? -1.189 2.972 -2.845 1.00 72.94 89 GLN A N 1
ATOM 662 C CA . GLN A 1 89 ? -1.592 1.590 -3.057 1.00 72.94 89 GLN A CA 1
ATOM 663 C C . GLN A 1 89 ? -1.643 1.267 -4.542 1.00 72.94 89 GLN A C 1
ATOM 665 O O . GLN A 1 89 ? -1.287 0.160 -4.925 1.00 72.94 89 GLN A O 1
ATOM 670 N N . GLN A 1 90 ? -2.007 2.231 -5.388 1.00 78.12 90 GLN A N 1
ATOM 671 C CA . GLN A 1 90 ? -1.940 2.075 -6.838 1.00 78.12 90 GLN A CA 1
ATOM 672 C C . GLN A 1 90 ? -0.502 1.809 -7.297 1.00 78.12 90 GLN A C 1
ATOM 674 O O . GLN A 1 90 ? -0.251 0.813 -7.977 1.00 78.12 90 GLN A O 1
ATOM 679 N N . PHE A 1 91 ? 0.459 2.617 -6.839 1.00 83.62 91 PHE A N 1
ATOM 680 C CA . PHE A 1 91 ? 1.875 2.395 -7.117 1.00 83.62 91 PHE A CA 1
ATOM 681 C C . PHE A 1 91 ? 2.345 1.027 -6.612 1.00 83.62 91 PHE A C 1
ATOM 683 O O . PHE A 1 91 ? 2.960 0.270 -7.361 1.00 83.62 91 PHE A O 1
ATOM 690 N N . TYR A 1 92 ? 2.014 0.670 -5.372 1.00 82.56 92 TYR A N 1
ATOM 691 C CA . TYR A 1 92 ? 2.355 -0.624 -4.780 1.00 82.56 92 TYR A CA 1
ATOM 692 C C . TYR A 1 92 ? 1.758 -1.814 -5.554 1.00 82.56 92 TYR A C 1
ATOM 694 O O . TYR A 1 92 ? 2.467 -2.772 -5.871 1.00 82.56 92 TYR A O 1
ATOM 702 N N . ASN A 1 93 ? 0.478 -1.734 -5.920 1.00 77.44 93 ASN A N 1
ATOM 703 C CA . ASN A 1 93 ? -0.253 -2.783 -6.628 1.00 77.44 93 ASN A CA 1
ATOM 704 C C . ASN A 1 93 ? 0.276 -2.995 -8.049 1.00 77.44 93 ASN A C 1
ATOM 706 O O . ASN A 1 93 ? 0.335 -4.139 -8.507 1.00 77.44 93 ASN A O 1
ATOM 710 N N . ILE A 1 94 ? 0.722 -1.935 -8.734 1.00 80.31 94 ILE A N 1
ATOM 711 C CA . ILE A 1 94 ? 1.425 -2.074 -10.016 1.00 80.31 94 ILE A CA 1
ATOM 712 C C . ILE A 1 94 ? 2.687 -2.926 -9.835 1.00 80.31 94 ILE A C 1
ATOM 714 O O . ILE A 1 94 ? 2.917 -3.851 -10.613 1.00 80.31 94 ILE A O 1
ATOM 718 N N . GLY A 1 95 ? 3.483 -2.655 -8.796 1.00 81.75 95 GLY A N 1
ATOM 719 C CA . GLY A 1 95 ? 4.692 -3.426 -8.498 1.00 81.75 95 GLY A CA 1
ATOM 720 C C . GLY A 1 95 ? 4.398 -4.911 -8.280 1.00 81.75 95 GLY A C 1
ATOM 721 O O . GLY A 1 95 ? 5.054 -5.764 -8.879 1.00 81.75 95 GLY A O 1
ATOM 722 N N . LEU A 1 96 ? 3.361 -5.221 -7.495 1.00 80.56 96 LEU A N 1
ATOM 723 C CA . LEU A 1 96 ? 2.919 -6.602 -7.271 1.00 80.56 96 LEU A CA 1
ATOM 724 C C . LEU A 1 96 ? 2.451 -7.285 -8.562 1.00 80.56 96 LEU A C 1
ATOM 726 O O . LEU A 1 96 ? 2.824 -8.427 -8.823 1.00 80.56 96 LEU A O 1
ATOM 730 N N . THR A 1 97 ? 1.668 -6.581 -9.382 1.00 78.00 97 THR A N 1
ATOM 731 C CA . THR A 1 97 ? 1.131 -7.105 -10.651 1.00 78.00 97 THR A CA 1
ATOM 732 C C . THR A 1 97 ? 2.251 -7.451 -11.631 1.00 78.00 97 THR A C 1
ATOM 734 O O . THR A 1 97 ? 2.164 -8.428 -12.369 1.00 78.00 97 THR A O 1
ATOM 737 N N . LEU A 1 98 ? 3.344 -6.687 -11.603 1.00 75.69 98 LEU A N 1
ATOM 738 C CA . LEU A 1 98 ? 4.528 -6.919 -12.429 1.00 75.69 98 LEU A CA 1
ATOM 739 C C . LEU A 1 98 ? 5.473 -7.991 -11.861 1.00 75.69 98 LEU A C 1
ATOM 741 O O . LEU A 1 98 ? 6.524 -8.247 -12.450 1.00 75.69 98 LEU A O 1
ATOM 745 N N . GLY A 1 99 ? 5.112 -8.630 -10.744 1.00 74.56 99 GLY A N 1
ATOM 746 C CA . GLY A 1 99 ? 5.876 -9.719 -10.139 1.00 74.56 99 GLY A CA 1
ATOM 747 C C . GLY A 1 99 ? 7.049 -9.264 -9.270 1.00 74.56 99 GLY A C 1
ATOM 748 O O . GLY A 1 99 ? 7.969 -10.048 -9.031 1.00 74.56 99 GLY A O 1
ATOM 749 N N . VAL A 1 100 ? 7.054 -8.011 -8.801 1.00 79.12 100 VAL A N 1
ATOM 750 C CA . VAL A 1 100 ? 8.005 -7.565 -7.773 1.00 79.12 100 VAL A CA 1
ATOM 751 C C . VAL A 1 100 ? 7.617 -8.195 -6.437 1.00 79.12 100 VAL A C 1
ATOM 753 O O . VAL A 1 100 ? 6.439 -8.232 -6.080 1.00 79.12 100 VAL A O 1
ATOM 756 N N . ASP A 1 101 ? 8.612 -8.686 -5.693 1.00 80.06 101 ASP A N 1
ATOM 757 C CA . ASP A 1 101 ? 8.389 -9.268 -4.370 1.00 80.06 101 ASP A CA 1
ATOM 758 C C . ASP A 1 101 ? 7.605 -8.312 -3.459 1.00 80.06 101 ASP A C 1
ATOM 760 O O . ASP A 1 101 ? 7.842 -7.103 -3.450 1.00 80.06 101 ASP A O 1
ATOM 764 N N . ARG A 1 102 ? 6.691 -8.867 -2.657 1.00 70.62 102 ARG A N 1
ATOM 765 C CA . ARG A 1 102 ? 5.776 -8.091 -1.813 1.00 70.62 102 ARG A CA 1
ATOM 766 C C . ARG A 1 102 ? 6.513 -7.184 -0.827 1.00 70.62 102 ARG A C 1
ATOM 768 O O . ARG A 1 102 ? 6.067 -6.060 -0.580 1.00 70.62 102 ARG A O 1
ATOM 775 N N . SER A 1 103 ? 7.632 -7.660 -0.287 1.00 75.25 103 SER A N 1
ATOM 776 C CA . SER A 1 103 ? 8.459 -6.916 0.664 1.00 75.25 103 SER A CA 1
ATOM 777 C C . SER A 1 103 ? 9.227 -5.812 -0.054 1.00 75.25 103 SER A C 1
ATOM 779 O O . SER A 1 103 ? 9.240 -4.669 0.401 1.00 75.25 103 SER A O 1
ATOM 781 N N . LEU A 1 104 ? 9.798 -6.122 -1.221 1.00 75.69 104 LEU A N 1
ATOM 782 C CA . LEU A 1 104 ? 10.538 -5.161 -2.040 1.00 75.69 104 LEU A CA 1
ATOM 783 C C . LEU A 1 104 ? 9.636 -4.053 -2.604 1.00 75.69 104 LEU A C 1
ATOM 785 O O . LEU A 1 104 ? 10.004 -2.877 -2.581 1.00 75.69 104 LEU A O 1
ATOM 789 N N . ALA A 1 105 ? 8.432 -4.408 -3.054 1.00 78.62 105 ALA A N 1
ATOM 790 C CA . ALA A 1 105 ? 7.437 -3.457 -3.525 1.00 78.62 105 ALA A CA 1
ATOM 791 C C . ALA A 1 105 ? 7.004 -2.510 -2.396 1.00 78.62 105 ALA A C 1
ATOM 793 O O . ALA A 1 105 ? 6.899 -1.301 -2.603 1.00 78.62 105 ALA A O 1
ATOM 794 N N . GLY A 1 106 ? 6.825 -3.046 -1.184 1.00 78.31 106 GLY A N 1
ATOM 795 C CA . GLY A 1 106 ? 6.437 -2.270 -0.007 1.00 78.31 106 GLY A CA 1
ATOM 796 C C . GLY A 1 106 ? 7.537 -1.312 0.441 1.00 78.31 106 GLY A C 1
ATOM 797 O O . GLY A 1 106 ? 7.269 -0.139 0.698 1.00 78.31 106 GLY A O 1
ATOM 798 N N . LEU A 1 107 ? 8.788 -1.779 0.476 1.00 78.69 107 LEU A N 1
ATOM 799 C CA . LEU A 1 107 ? 9.952 -0.946 0.789 1.00 78.69 107 LEU A CA 1
ATOM 800 C C . LEU A 1 107 ? 10.137 0.180 -0.231 1.00 78.69 107 LEU A C 1
ATOM 802 O O . LEU A 1 107 ? 10.357 1.328 0.152 1.00 78.69 107 LEU A O 1
ATOM 806 N N . THR A 1 108 ? 9.974 -0.127 -1.517 1.00 79.62 108 THR A N 1
ATOM 807 C CA . THR A 1 108 ? 10.108 0.863 -2.590 1.00 79.62 108 THR A CA 1
ATOM 808 C C . THR A 1 108 ? 9.000 1.906 -2.535 1.00 79.62 108 THR A C 1
ATOM 810 O O . THR A 1 108 ? 9.289 3.100 -2.575 1.00 79.62 108 THR A O 1
ATOM 813 N N . ALA A 1 109 ? 7.743 1.486 -2.367 1.00 82.19 109 ALA A N 1
ATOM 814 C CA . ALA A 1 109 ? 6.620 2.406 -2.212 1.00 82.19 109 ALA A CA 1
ATOM 815 C C . ALA A 1 109 ? 6.802 3.312 -0.982 1.00 82.19 109 ALA A C 1
ATOM 817 O O . ALA A 1 109 ? 6.648 4.526 -1.077 1.00 82.19 109 ALA A O 1
ATOM 818 N N . ARG A 1 110 ? 7.223 2.759 0.165 1.00 77.00 110 ARG A N 1
ATOM 819 C CA . ARG A 1 110 ? 7.530 3.563 1.363 1.00 77.00 110 ARG A CA 1
ATOM 820 C C . ARG A 1 110 ? 8.657 4.561 1.127 1.00 77.00 110 ARG A C 1
ATOM 822 O O . ARG A 1 110 ? 8.551 5.699 1.562 1.00 77.00 110 ARG A O 1
ATOM 829 N N . HIS A 1 111 ? 9.723 4.166 0.439 1.00 78.50 111 HIS A N 1
ATOM 830 C CA . HIS A 1 111 ? 10.848 5.056 0.166 1.00 78.50 111 HIS A CA 1
ATOM 831 C C . HIS A 1 111 ? 10.455 6.234 -0.735 1.00 78.50 111 HIS A C 1
ATOM 833 O O . HIS A 1 111 ? 10.796 7.379 -0.439 1.00 78.50 111 HIS A O 1
ATOM 839 N N . VAL A 1 112 ? 9.678 5.967 -1.788 1.00 78.25 112 VAL A N 1
ATOM 840 C CA . VAL A 1 112 ? 9.148 7.010 -2.675 1.00 78.25 112 VAL A CA 1
ATOM 841 C C . VAL A 1 112 ? 8.266 7.991 -1.895 1.00 78.25 112 VAL A C 1
ATOM 843 O O . VAL A 1 112 ? 8.439 9.203 -2.035 1.00 78.25 112 VAL A O 1
ATOM 846 N N . TRP A 1 113 ? 7.390 7.489 -1.018 1.00 78.56 113 TRP A N 1
ATOM 847 C CA . TRP A 1 113 ? 6.476 8.323 -0.230 1.00 78.56 113 TRP A CA 1
ATOM 848 C C . TRP A 1 113 ? 7.131 9.076 0.928 1.00 78.56 113 TRP A C 1
ATOM 850 O O . TRP A 1 113 ? 6.784 10.230 1.160 1.00 78.56 113 TRP A O 1
ATOM 860 N N . ASN A 1 114 ? 8.115 8.489 1.613 1.00 70.38 114 ASN A N 1
ATOM 861 C CA . ASN A 1 114 ? 8.858 9.172 2.678 1.00 70.38 114 ASN A CA 1
ATOM 862 C C . ASN A 1 114 ? 9.646 10.382 2.155 1.00 70.38 114 ASN A C 1
ATOM 864 O O . ASN A 1 114 ? 9.919 11.313 2.907 1.00 70.38 114 ASN A O 1
ATOM 868 N N . GLY A 1 115 ? 9.990 10.389 0.864 1.00 62.38 115 GLY A N 1
ATOM 869 C CA . GLY A 1 115 ? 10.571 11.553 0.198 1.00 62.38 115 GLY A CA 1
ATOM 870 C C . GLY A 1 115 ? 9.585 12.681 -0.109 1.00 62.38 115 GLY A C 1
ATOM 871 O O . GLY A 1 115 ? 10.024 13.769 -0.469 1.00 62.38 115 GLY A O 1
ATOM 872 N N . GLY A 1 116 ? 8.273 12.438 -0.001 1.00 61.50 116 GLY A N 1
ATOM 873 C CA . GLY A 1 116 ? 7.219 13.428 -0.247 1.00 61.50 116 GLY A CA 1
ATOM 874 C C . GLY A 1 116 ? 7.070 13.884 -1.704 1.00 61.50 116 GLY A C 1
ATOM 875 O O . GLY A 1 116 ? 6.373 14.861 -1.949 1.00 61.50 116 GLY A O 1
ATOM 876 N N . LYS A 1 117 ? 7.721 13.206 -2.657 1.00 70.62 117 LYS A N 1
ATOM 877 C CA . LYS A 1 117 ? 7.809 13.599 -4.075 1.00 70.62 117 LYS A CA 1
ATOM 878 C C . LYS A 1 117 ? 7.345 12.483 -5.016 1.00 70.62 117 LYS A C 1
ATOM 880 O O . LYS A 1 117 ? 8.078 12.029 -5.888 1.00 70.62 117 LYS A O 1
ATOM 885 N N . TYR A 1 118 ? 6.148 11.957 -4.785 1.00 71.38 118 TYR A N 1
ATOM 886 C CA . TYR A 1 118 ? 5.591 10.845 -5.573 1.00 71.38 118 TYR A CA 1
ATOM 887 C C . TYR A 1 118 ? 5.158 11.262 -6.994 1.00 71.38 118 TYR A C 1
ATOM 889 O O . TYR A 1 118 ? 5.007 10.410 -7.872 1.00 71.38 118 TYR A O 1
ATOM 897 N N . ASP A 1 119 ? 4.977 12.565 -7.204 1.00 74.25 119 ASP A N 1
ATOM 898 C CA . ASP A 1 119 ? 4.696 13.257 -8.464 1.00 74.25 119 ASP A CA 1
ATOM 899 C C . ASP A 1 119 ? 5.965 13.603 -9.264 1.00 74.25 119 ASP A C 1
ATOM 901 O O . ASP A 1 119 ? 5.890 13.874 -10.462 1.00 74.25 119 ASP A O 1
ATOM 905 N N . ASP A 1 120 ? 7.133 13.571 -8.619 1.00 81.81 120 ASP A N 1
ATOM 906 C CA . ASP A 1 120 ? 8.437 13.753 -9.248 1.00 81.81 120 ASP A CA 1
ATOM 907 C C . ASP A 1 120 ? 8.940 12.413 -9.801 1.00 81.81 120 ASP A C 1
ATOM 909 O O . ASP A 1 120 ? 9.472 11.550 -9.098 1.00 81.81 120 ASP A O 1
ATOM 913 N N . LEU A 1 121 ? 8.790 12.234 -11.108 1.00 81.44 121 LEU A N 1
ATOM 914 C CA . LEU A 1 121 ? 9.221 11.021 -11.794 1.00 81.44 121 LEU A CA 1
ATOM 915 C C . LEU A 1 121 ? 10.736 10.759 -11.689 1.00 81.44 121 LEU A C 1
ATOM 917 O O . LEU A 1 121 ? 11.155 9.601 -11.729 1.00 81.44 121 LEU A O 1
ATOM 921 N N . GLU A 1 122 ? 11.578 11.783 -11.527 1.00 81.56 122 GLU A N 1
ATOM 922 C CA . GLU A 1 122 ? 13.013 11.562 -11.313 1.00 81.56 122 GLU A CA 1
ATOM 923 C C . GLU A 1 122 ? 13.276 10.978 -9.924 1.00 81.56 122 GLU A C 1
ATOM 925 O O . GLU A 1 122 ? 14.090 10.058 -9.779 1.00 81.56 122 GLU A O 1
ATOM 930 N N . TRP A 1 123 ? 12.544 11.461 -8.916 1.00 83.06 123 TRP A N 1
ATOM 931 C CA . TRP A 1 123 ? 12.577 10.920 -7.560 1.00 83.06 123 TRP A CA 1
ATOM 932 C C . TRP A 1 123 ? 12.112 9.465 -7.519 1.00 83.06 123 TRP A C 1
ATOM 934 O O . TRP A 1 123 ? 12.813 8.607 -6.977 1.00 83.06 123 TRP A O 1
ATOM 944 N N . VAL A 1 124 ? 10.976 9.166 -8.155 1.00 83.94 124 VAL A N 1
ATOM 945 C CA . VAL A 1 124 ? 10.436 7.801 -8.232 1.00 83.94 124 VAL A CA 1
ATOM 946 C C . VAL A 1 124 ? 11.456 6.864 -8.884 1.00 83.94 124 VAL A C 1
ATOM 948 O O . VAL A 1 124 ? 11.782 5.812 -8.331 1.00 83.94 124 VAL A O 1
ATOM 951 N N . TRP A 1 125 ? 12.029 7.260 -10.025 1.00 85.00 125 TRP A N 1
ATOM 952 C CA . TRP A 1 125 ? 13.025 6.456 -10.733 1.00 85.00 125 TRP A CA 1
ATOM 953 C C . TRP A 1 125 ? 14.300 6.229 -9.913 1.00 85.00 125 TRP A C 1
ATOM 955 O O . TRP A 1 125 ? 14.860 5.129 -9.912 1.00 85.00 125 TRP A O 1
ATOM 965 N N . LYS A 1 126 ? 14.761 7.254 -9.190 1.00 84.06 126 LYS A N 1
ATOM 966 C CA . LYS A 1 126 ? 15.906 7.147 -8.284 1.00 84.06 126 LYS A CA 1
ATOM 967 C C . LYS A 1 126 ? 15.624 6.156 -7.153 1.00 84.06 126 LYS A C 1
ATOM 969 O O . LYS A 1 126 ? 16.428 5.246 -6.956 1.00 84.06 126 LYS A O 1
ATOM 974 N N . GLY A 1 127 ? 14.468 6.261 -6.499 1.00 82.06 127 GLY A N 1
ATOM 975 C CA . GLY A 1 127 ? 14.065 5.352 -5.425 1.00 82.06 127 GLY A CA 1
ATOM 976 C C . GLY A 1 127 ? 14.008 3.889 -5.871 1.00 82.06 127 GLY A C 1
ATOM 977 O O . GLY A 1 127 ? 14.492 2.999 -5.175 1.00 82.06 127 GLY A O 1
ATOM 978 N N . MET A 1 128 ? 13.515 3.626 -7.084 1.00 85.38 128 MET A N 1
ATOM 979 C CA . MET A 1 128 ? 13.476 2.267 -7.641 1.00 85.38 128 MET A CA 1
ATOM 980 C C . MET A 1 128 ? 14.870 1.682 -7.907 1.00 85.38 128 MET A C 1
ATOM 982 O O . MET A 1 128 ? 15.073 0.476 -7.753 1.00 85.38 128 MET A O 1
ATOM 986 N N . LYS A 1 129 ? 15.847 2.518 -8.283 1.00 82.94 129 LYS A N 1
ATOM 987 C CA . LYS A 1 129 ? 17.240 2.075 -8.442 1.00 82.94 129 LYS A CA 1
ATOM 988 C C . LYS A 1 129 ? 17.945 1.847 -7.115 1.00 82.94 129 LYS A C 1
ATOM 990 O O . LYS A 1 129 ? 18.719 0.899 -7.017 1.00 82.94 129 LYS A O 1
ATOM 995 N N . GLU A 1 130 ? 17.713 2.710 -6.130 1.00 83.25 130 GLU A N 1
ATOM 996 C CA . GLU A 1 130 ? 18.305 2.575 -4.794 1.00 83.25 130 GLU A CA 1
ATOM 997 C C . GLU A 1 130 ? 17.836 1.290 -4.108 1.00 83.25 130 GLU A C 1
ATOM 999 O O . GLU A 1 130 ? 18.628 0.615 -3.457 1.00 83.25 130 GLU A O 1
ATOM 1004 N N . MET A 1 131 ? 16.592 0.882 -4.367 1.00 82.31 131 MET A N 1
ATOM 1005 C CA . MET A 1 131 ? 16.036 -0.397 -3.916 1.00 82.31 131 MET A CA 1
ATOM 1006 C C . MET A 1 131 ? 16.506 -1.604 -4.739 1.00 82.31 131 MET A C 1
ATOM 1008 O O . MET A 1 131 ? 16.046 -2.717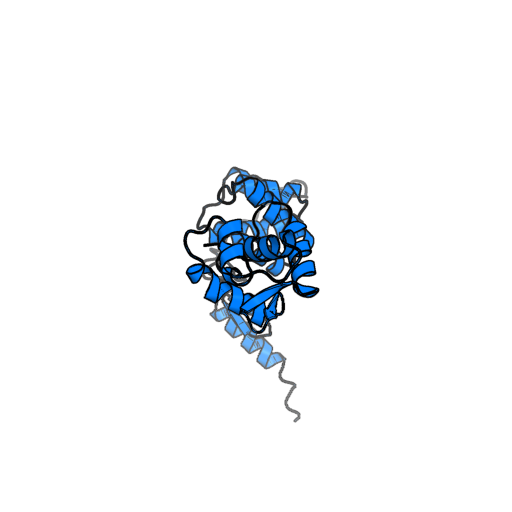 -4.510 1.00 82.31 131 MET A O 1
ATOM 1012 N N . GLN A 1 132 ? 17.415 -1.404 -5.700 1.00 81.69 132 GLN A N 1
ATOM 1013 C CA . GLN A 1 132 ? 17.990 -2.456 -6.543 1.00 81.69 132 GLN A CA 1
ATOM 1014 C C . GLN A 1 132 ? 16.938 -3.330 -7.246 1.00 81.69 132 GLN A C 1
ATOM 1016 O O . GLN A 1 132 ? 17.166 -4.513 -7.508 1.00 81.69 132 GLN A O 1
ATOM 1021 N N . ILE A 1 133 ? 15.784 -2.748 -7.598 1.00 81.56 133 ILE A N 1
ATOM 1022 C CA . ILE A 1 133 ? 14.801 -3.449 -8.423 1.00 81.56 133 ILE A CA 1
ATOM 1023 C C . ILE A 1 133 ? 15.451 -3.764 -9.766 1.00 81.56 133 ILE A C 1
ATOM 1025 O O . ILE A 1 133 ? 16.173 -2.947 -10.350 1.00 81.56 133 ILE A O 1
ATOM 1029 N N . ARG A 1 134 ? 15.167 -4.967 -10.267 1.00 82.69 134 ARG A N 1
ATOM 1030 C CA . ARG A 1 134 ? 15.640 -5.414 -11.572 1.00 82.69 134 ARG A CA 1
ATOM 1031 C C . ARG A 1 134 ? 15.319 -4.353 -12.640 1.00 82.69 134 ARG A C 1
ATOM 1033 O O . ARG A 1 134 ? 14.182 -3.884 -12.683 1.00 82.69 134 ARG A O 1
ATOM 1040 N N . PRO A 1 135 ? 16.286 -3.929 -13.471 1.00 77.44 135 PRO A N 1
ATOM 1041 C CA . PRO A 1 135 ? 16.117 -2.756 -14.333 1.00 77.44 135 PRO A CA 1
ATOM 1042 C C . PRO A 1 135 ? 14.917 -2.806 -15.290 1.00 77.44 135 PRO A C 1
ATOM 1044 O O . PRO A 1 135 ? 14.288 -1.782 -15.543 1.00 77.44 135 PRO A O 1
ATOM 1047 N N . ASP A 1 136 ? 14.595 -3.990 -15.798 1.00 79.00 136 ASP A N 1
ATOM 1048 C CA . ASP A 1 136 ? 13.431 -4.301 -16.632 1.00 79.00 136 ASP A CA 1
ATOM 1049 C C . ASP A 1 136 ? 12.108 -4.129 -15.870 1.00 79.00 136 ASP A C 1
ATOM 1051 O O . ASP A 1 136 ? 11.193 -3.460 -16.357 1.00 79.00 136 ASP A O 1
ATOM 1055 N N . LEU A 1 137 ? 12.018 -4.676 -14.655 1.00 82.88 137 LEU A N 1
ATOM 1056 C CA . LEU A 1 137 ? 10.850 -4.539 -13.783 1.00 82.88 137 LEU A CA 1
ATOM 1057 C C . LEU A 1 137 ? 10.676 -3.094 -13.324 1.00 82.88 137 LEU A C 1
ATOM 1059 O O . LEU A 1 137 ? 9.564 -2.569 -13.354 1.00 82.88 137 LEU A O 1
ATOM 1063 N N . ALA A 1 138 ? 11.778 -2.427 -12.979 1.00 83.38 138 ALA A N 1
ATOM 1064 C CA . ALA A 1 138 ? 11.778 -1.019 -12.621 1.00 83.38 138 ALA A CA 1
ATOM 1065 C C . ALA A 1 138 ? 11.258 -0.165 -13.782 1.00 83.38 138 ALA A C 1
ATOM 1067 O O . ALA A 1 138 ? 10.388 0.674 -13.578 1.00 83.38 138 ALA A O 1
ATOM 1068 N N . ALA A 1 139 ? 11.727 -0.405 -15.011 1.00 83.06 139 ALA A N 1
ATOM 1069 C CA . ALA A 1 139 ? 11.267 0.330 -16.186 1.00 83.06 139 ALA A CA 1
ATOM 1070 C C . ALA A 1 139 ? 9.772 0.106 -16.463 1.00 83.06 139 ALA A C 1
ATOM 1072 O O . ALA A 1 139 ? 9.055 1.059 -16.763 1.00 83.06 139 ALA A O 1
ATOM 1073 N N . ARG A 1 140 ? 9.274 -1.131 -16.352 1.00 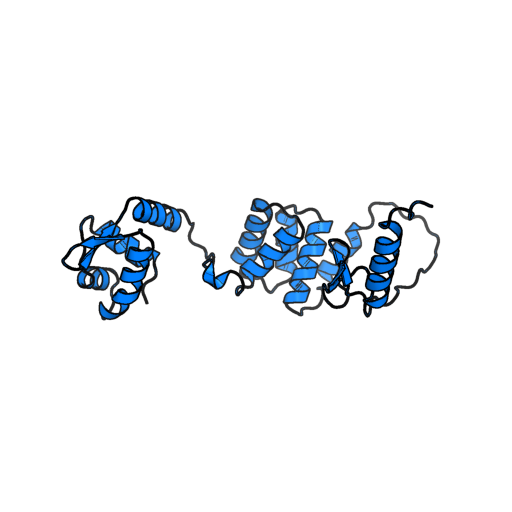82.56 140 ARG A N 1
ATOM 1074 C CA . ARG A 1 140 ? 7.848 -1.451 -16.559 1.00 82.56 140 ARG A CA 1
ATOM 1075 C C . ARG A 1 140 ? 6.956 -0.822 -15.495 1.00 82.56 140 ARG A C 1
ATOM 1077 O O . ARG A 1 140 ? 5.930 -0.227 -15.825 1.00 82.56 140 ARG A O 1
ATOM 1084 N N . TRP A 1 141 ? 7.375 -0.904 -14.238 1.00 86.31 141 TRP A N 1
ATOM 1085 C CA . TRP A 1 141 ? 6.641 -0.335 -13.116 1.00 86.31 141 TRP A CA 1
ATOM 1086 C C . TRP A 1 141 ? 6.636 1.197 -13.187 1.00 86.31 141 TRP A C 1
ATOM 1088 O O . TRP A 1 141 ? 5.570 1.807 -13.151 1.00 86.31 141 TRP A O 1
ATOM 1098 N N . PHE A 1 142 ? 7.784 1.819 -13.448 1.00 86.81 142 PHE A N 1
ATOM 1099 C CA . PHE A 1 142 ? 7.891 3.262 -13.663 1.00 86.81 142 PHE A CA 1
ATOM 1100 C C . PHE A 1 142 ? 7.033 3.755 -14.839 1.00 86.81 142 PHE A C 1
ATOM 1102 O O . PHE A 1 142 ? 6.337 4.762 -14.729 1.00 86.81 142 PHE A O 1
ATOM 1109 N N . ASN A 1 143 ? 7.042 3.032 -15.965 1.00 83.19 143 ASN A N 1
ATOM 1110 C CA . ASN A 1 143 ? 6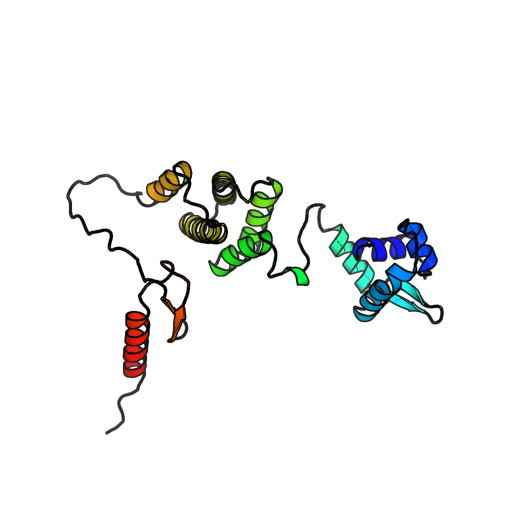.232 3.380 -17.134 1.00 83.19 143 ASN A CA 1
ATOM 1111 C C . ASN A 1 143 ? 4.725 3.281 -16.866 1.00 83.19 143 ASN A C 1
ATOM 1113 O O . ASN A 1 143 ? 3.957 4.102 -17.365 1.00 83.19 143 ASN A O 1
ATOM 1117 N N . SER A 1 144 ? 4.315 2.296 -16.072 1.00 80.50 144 SER A N 1
ATOM 1118 C CA . SER A 1 144 ? 2.922 2.140 -15.652 1.00 80.50 144 SER A CA 1
ATOM 1119 C C . SER A 1 144 ? 2.511 3.282 -14.715 1.00 80.50 144 SER A C 1
ATOM 1121 O O . SER A 1 144 ? 1.456 3.882 -14.899 1.00 80.50 144 SER A O 1
ATOM 1123 N N . TRP A 1 145 ? 3.397 3.669 -13.792 1.00 84.88 145 TRP A N 1
ATOM 1124 C CA . TRP A 1 145 ? 3.163 4.778 -12.868 1.00 84.88 145 TRP A CA 1
ATOM 1125 C C . TRP A 1 145 ? 3.056 6.140 -13.562 1.00 84.88 145 TRP A C 1
ATOM 1127 O O . TRP A 1 145 ? 2.076 6.855 -13.366 1.00 84.88 145 TRP A O 1
ATOM 1137 N N . ARG A 1 146 ? 3.999 6.493 -14.451 1.00 84.06 146 ARG A N 1
ATOM 1138 C CA . ARG A 1 146 ? 3.918 7.765 -15.202 1.00 84.06 146 ARG A CA 1
ATOM 1139 C C . ARG A 1 146 ? 2.639 7.863 -16.037 1.00 84.06 146 ARG A C 1
ATOM 1141 O O . ARG A 1 146 ? 2.106 8.952 -16.216 1.00 84.06 146 ARG A O 1
ATOM 1148 N N . SER A 1 147 ? 2.168 6.728 -16.566 1.00 79.81 147 SER A N 1
ATOM 1149 C CA . SER A 1 147 ? 0.954 6.671 -17.378 1.00 79.81 147 SER A CA 1
ATOM 1150 C C . SER A 1 147 ? -0.274 6.945 -16.522 1.00 79.81 147 SER A C 1
ATOM 1152 O O . SER A 1 147 ? -1.175 7.649 -16.964 1.00 79.81 147 SER A O 1
ATOM 1154 N N . GLN A 1 148 ? -0.284 6.432 -15.292 1.00 78.00 148 GLN A N 1
ATOM 1155 C CA . GLN A 1 148 ? -1.340 6.686 -14.321 1.00 78.00 148 GLN A CA 1
ATOM 1156 C C . GLN A 1 148 ? -1.384 8.152 -13.874 1.00 78.00 148 GLN A C 1
ATOM 1158 O O . GLN A 1 148 ? -2.465 8.708 -13.719 1.00 78.00 148 GLN A O 1
ATOM 1163 N N . LEU A 1 149 ? -0.224 8.803 -13.760 1.00 77.44 149 LEU A N 1
ATOM 1164 C CA . LEU A 1 149 ? -0.124 10.240 -13.482 1.00 77.44 149 LEU A CA 1
ATOM 1165 C C . LEU A 1 149 ? -0.400 11.129 -14.710 1.00 77.44 149 LEU A C 1
ATOM 1167 O O . LEU A 1 149 ? -0.445 12.351 -14.582 1.00 77.44 149 LEU A O 1
ATOM 1171 N N . GLY A 1 150 ? -0.550 10.551 -15.908 1.00 73.88 150 GLY A N 1
ATOM 1172 C CA . GLY A 1 150 ? -0.716 11.307 -17.154 1.00 73.88 150 GLY A CA 1
ATOM 1173 C C . GLY A 1 150 ? 0.501 12.164 -17.528 1.00 73.88 150 GLY A C 1
ATOM 1174 O O . GLY A 1 150 ? 0.374 13.123 -18.288 1.00 73.88 150 GLY A O 1
ATOM 1175 N N . GLN A 1 151 ? 1.682 11.847 -16.992 1.00 74.69 151 GLN A N 1
ATOM 1176 C CA . GLN A 1 151 ? 2.891 12.648 -17.157 1.00 74.69 151 GLN A CA 1
ATOM 1177 C C . GLN A 1 151 ? 3.799 12.105 -18.273 1.00 74.69 151 GLN A C 1
ATOM 1179 O O . GLN A 1 151 ? 3.955 10.895 -18.483 1.00 74.69 151 GLN A O 1
ATOM 1184 N N . GLY A 1 152 ? 4.427 13.033 -19.000 1.00 72.88 152 GLY A N 1
ATOM 1185 C CA . GLY A 1 152 ? 5.445 12.724 -20.003 1.00 72.88 152 GLY A CA 1
ATOM 1186 C C . GLY A 1 152 ? 6.716 12.147 -19.374 1.00 72.88 152 GLY A C 1
ATOM 1187 O O . GLY A 1 152 ? 7.007 12.368 -18.203 1.00 72.88 152 GLY A O 1
ATOM 1188 N N . MET A 1 153 ? 7.493 11.398 -20.159 1.00 73.62 153 MET A N 1
ATOM 1189 C CA . MET A 1 153 ? 8.763 10.842 -19.686 1.00 73.62 153 MET A CA 1
ATOM 1190 C C . MET A 1 153 ? 9.810 11.959 -19.520 1.00 73.62 153 MET A C 1
ATOM 1192 O O . MET A 1 153 ? 10.095 12.646 -20.504 1.00 73.62 153 MET A O 1
ATOM 1196 N N . PRO A 1 154 ? 10.431 12.119 -18.336 1.00 76.31 154 PRO A N 1
ATOM 1197 C CA . PRO A 1 154 ? 11.512 13.080 -18.160 1.00 76.31 154 PRO A CA 1
ATOM 1198 C C . PRO A 1 154 ? 12.719 12.699 -19.035 1.00 76.31 154 PRO A C 1
ATOM 1200 O O . PRO A 1 154 ? 13.109 11.523 -19.048 1.00 76.31 154 PRO A O 1
ATOM 1203 N N . PRO A 1 155 ? 13.346 13.648 -19.755 1.00 67.31 155 PRO A N 1
ATOM 1204 C CA . PRO A 1 155 ? 14.449 13.353 -20.674 1.00 67.31 155 PRO A CA 1
ATOM 1205 C C . PRO A 1 155 ? 15.677 12.737 -19.976 1.00 67.31 155 PRO A C 1
ATOM 1207 O O . PRO A 1 155 ? 16.368 11.898 -20.555 1.00 67.31 155 PRO A O 1
ATOM 1210 N N . GLN A 1 156 ? 15.907 13.076 -18.706 1.00 71.12 156 GLN A N 1
ATOM 1211 C CA . GLN A 1 156 ? 16.974 12.544 -17.855 1.00 71.12 156 GLN A CA 1
ATOM 1212 C C . GLN A 1 156 ? 16.766 11.055 -17.546 1.00 71.12 156 GLN A C 1
ATOM 1214 O O . GLN A 1 156 ? 17.716 10.271 -17.543 1.00 71.12 156 GLN A O 1
ATOM 1219 N N . VAL A 1 157 ? 15.514 10.650 -17.316 1.00 73.44 157 VAL A N 1
ATOM 1220 C CA . VAL A 1 157 ? 15.138 9.254 -17.062 1.00 73.44 157 VAL A CA 1
ATOM 1221 C C . VAL A 1 157 ? 15.108 8.456 -18.367 1.00 73.44 157 VAL A C 1
ATOM 1223 O O . VAL A 1 157 ? 15.589 7.323 -18.400 1.00 73.44 157 VAL A O 1
ATOM 1226 N N . ALA A 1 158 ? 14.650 9.067 -19.465 1.00 69.75 158 ALA A N 1
ATOM 1227 C CA . ALA A 1 158 ? 14.642 8.459 -20.796 1.00 69.75 158 ALA A CA 1
ATOM 1228 C C . ALA A 1 158 ? 16.041 7.990 -21.231 1.00 69.75 158 ALA A C 1
ATOM 1230 O O . ALA A 1 158 ? 16.197 6.849 -21.666 1.00 69.75 158 ALA A O 1
ATOM 1231 N N . ALA A 1 159 ? 17.070 8.825 -21.041 1.00 69.94 159 ALA A N 1
ATOM 1232 C CA . ALA A 1 159 ? 18.457 8.477 -21.358 1.00 69.94 159 ALA A CA 1
ATOM 1233 C C . ALA A 1 159 ? 18.973 7.271 -20.548 1.00 69.94 159 ALA A C 1
ATOM 1235 O O . ALA A 1 159 ? 19.735 6.450 -21.053 1.00 69.94 159 ALA A O 1
ATOM 1236 N N . GLN A 1 160 ? 18.530 7.127 -19.298 1.00 69.06 160 GLN A N 1
ATOM 1237 C CA . GLN A 1 160 ? 18.976 6.062 -18.395 1.00 69.06 160 GLN A CA 1
ATOM 1238 C C . GLN A 1 160 ? 18.235 4.737 -18.610 1.00 69.06 160 GLN A C 1
ATOM 1240 O O . GLN A 1 160 ? 18.784 3.675 -18.314 1.00 69.06 160 GLN A O 1
ATOM 1245 N N . ILE A 1 161 ? 16.997 4.795 -19.104 1.00 67.94 161 ILE A N 1
ATOM 1246 C CA . ILE A 1 161 ? 16.222 3.616 -19.502 1.00 67.94 161 ILE A CA 1
ATOM 1247 C C . ILE A 1 161 ? 16.704 3.115 -20.869 1.00 67.94 161 ILE A C 1
ATOM 1249 O O . ILE A 1 161 ? 16.961 1.923 -21.020 1.00 67.94 161 ILE A O 1
ATOM 1253 N N . ALA A 1 162 ? 16.894 4.018 -21.837 1.00 60.69 162 ALA A N 1
ATOM 1254 C CA . ALA A 1 162 ? 17.378 3.677 -23.176 1.00 60.69 162 ALA A CA 1
ATOM 1255 C C . ALA A 1 162 ? 18.842 3.202 -23.177 1.00 60.69 162 ALA A C 1
ATOM 1257 O O . ALA A 1 162 ? 19.194 2.298 -23.925 1.00 60.69 162 ALA A O 1
ATOM 1258 N N . GLY A 1 163 ? 19.690 3.746 -22.298 1.00 51.38 163 GLY A N 1
ATOM 1259 C CA . GLY A 1 163 ? 21.097 3.348 -22.188 1.00 51.38 163 GLY A CA 1
ATOM 1260 C C . GLY A 1 163 ? 21.344 1.969 -21.561 1.00 51.38 163 GLY A C 1
ATOM 1261 O O . GLY A 1 163 ? 22.486 1.526 -21.526 1.00 51.38 163 GLY A O 1
ATOM 1262 N N . ARG A 1 164 ? 20.313 1.277 -21.051 1.00 48.19 164 ARG A N 1
ATOM 1263 C CA . ARG A 1 164 ? 20.453 -0.042 -20.398 1.00 48.19 164 ARG A CA 1
ATOM 1264 C C . ARG A 1 164 ? 20.140 -1.241 -21.297 1.00 48.19 164 ARG A C 1
ATOM 1266 O O . ARG A 1 164 ? 20.367 -2.365 -20.861 1.00 48.19 164 ARG A O 1
ATOM 1273 N N . SER A 1 165 ? 19.685 -1.032 -22.535 1.00 36.00 165 SER A N 1
ATOM 1274 C CA . SER A 1 165 ? 19.569 -2.110 -23.533 1.00 36.00 165 SER A CA 1
ATOM 1275 C C . SER A 1 165 ? 20.837 -2.323 -24.367 1.00 36.00 165 SER A C 1
ATOM 1277 O O . SER A 1 165 ? 20.829 -3.175 -25.245 1.00 36.00 165 SER A O 1
ATOM 1279 N N . SER A 1 166 ? 21.923 -1.593 -24.102 1.00 35.34 166 SER A N 1
ATOM 1280 C CA . SER A 1 166 ? 23.212 -1.785 -24.779 1.00 35.34 166 SER A CA 1
ATOM 1281 C C . SER A 1 166 ? 24.273 -2.202 -23.772 1.00 35.34 166 SER A C 1
ATOM 1283 O O . SER A 1 166 ? 25.116 -1.414 -23.358 1.00 35.34 166 SER A O 1
ATOM 1285 N N . SER A 1 167 ? 24.203 -3.468 -23.365 1.00 37.72 167 SER A N 1
ATOM 1286 C CA . SER A 1 167 ? 25.405 -4.209 -22.982 1.00 37.72 167 SER A CA 1
ATOM 1287 C C . SER A 1 167 ? 25.813 -5.037 -24.194 1.00 37.72 167 SER A C 1
ATOM 1289 O O . SER A 1 167 ? 25.567 -6.231 -24.211 1.00 37.72 167 SER A O 1
ATOM 1291 N N . GLU A 1 168 ? 26.325 -4.382 -25.233 1.00 33.28 168 GLU A N 1
ATOM 1292 C CA . GLU A 1 168 ? 27.169 -4.989 -26.265 1.00 33.28 168 GLU A CA 1
ATOM 1293 C C . GLU A 1 168 ? 27.793 -3.864 -27.101 1.00 33.28 168 GLU A C 1
ATOM 1295 O O . GLU A 1 168 ? 27.173 -2.830 -27.359 1.00 33.28 168 GLU A O 1
ATOM 1300 N N . GLU A 1 169 ? 29.078 -4.042 -27.383 1.00 33.88 169 GLU A N 1
ATOM 1301 C CA . GLU A 1 169 ? 29.982 -3.134 -28.085 1.00 33.88 169 GLU A CA 1
ATOM 1302 C C . GLU A 1 169 ? 29.497 -2.764 -29.503 1.00 33.88 169 GLU A C 1
ATOM 1304 O O . GLU A 1 169 ? 28.632 -3.435 -30.067 1.00 33.88 169 GLU A O 1
ATOM 1309 N N . PRO A 1 170 ? 30.027 -1.674 -30.094 1.00 40.28 170 PRO A N 1
ATOM 1310 C CA . PRO A 1 170 ? 29.517 -1.140 -31.342 1.00 40.28 170 PRO A CA 1
ATOM 1311 C C . PRO A 1 170 ? 30.090 -1.920 -32.527 1.00 40.28 170 PRO A C 1
ATOM 1313 O O . PRO A 1 170 ? 31.263 -1.765 -32.860 1.00 40.28 170 PRO A O 1
ATOM 1316 N N . GLU A 1 171 ? 29.244 -2.671 -33.228 1.00 33.06 171 GLU A N 1
ATOM 1317 C CA . GLU A 1 171 ? 29.465 -2.945 -34.645 1.00 33.06 171 GLU A CA 1
ATOM 1318 C C . GLU A 1 171 ? 28.351 -2.338 -35.497 1.00 33.06 171 GLU A C 1
ATOM 1320 O O . GLU A 1 171 ? 27.164 -2.649 -35.416 1.00 33.06 171 GLU A O 1
ATOM 1325 N N . ASP A 1 172 ? 28.815 -1.398 -36.307 1.00 41.00 172 ASP A N 1
ATOM 1326 C CA . ASP A 1 172 ? 28.203 -0.827 -37.485 1.00 41.00 172 ASP A CA 1
ATOM 1327 C C . ASP A 1 172 ? 27.695 -1.919 -38.444 1.00 41.00 172 ASP A C 1
ATOM 1329 O O . ASP A 1 172 ? 28.484 -2.704 -38.970 1.00 41.00 172 ASP A O 1
ATOM 1333 N N . LYS A 1 173 ? 26.384 -1.944 -38.708 1.00 34.16 173 LYS A N 1
ATOM 1334 C CA . LYS A 1 173 ? 25.798 -1.848 -40.059 1.00 34.16 173 LYS A CA 1
ATOM 1335 C C . LYS A 1 173 ? 24.281 -1.957 -39.993 1.00 34.16 173 LYS A C 1
ATOM 1337 O O . LYS A 1 173 ? 23.715 -2.752 -39.254 1.00 34.16 173 LYS A O 1
ATOM 1342 N N . GLY A 1 174 ? 23.641 -1.076 -40.751 1.00 33.91 174 GLY A N 1
ATOM 1343 C CA . GLY A 1 174 ? 22.220 -0.799 -40.653 1.00 33.91 174 GLY A CA 1
ATOM 1344 C C . GLY A 1 174 ? 21.295 -1.967 -40.967 1.00 33.91 174 GLY A C 1
ATOM 1345 O O . GLY A 1 174 ? 21.573 -2.789 -41.824 1.00 33.91 174 GLY A O 1
ATOM 1346 N N . GLU A 1 175 ? 20.115 -1.891 -40.373 1.00 30.77 175 GLU A N 1
ATOM 1347 C CA . GLU A 1 175 ? 18.874 -1.748 -41.123 1.00 30.77 175 GLU A CA 1
ATOM 1348 C C . GLU A 1 175 ? 17.891 -0.980 -40.236 1.00 30.77 175 GLU A C 1
ATOM 1350 O O . GLU A 1 175 ? 17.703 -1.274 -39.057 1.00 30.77 175 GLU A O 1
ATOM 1355 N N . LYS A 1 176 ? 17.319 0.093 -40.788 1.00 39.34 176 LYS A N 1
ATOM 1356 C CA . LYS A 1 176 ? 16.168 0.770 -40.196 1.00 39.34 176 LYS A CA 1
ATOM 1357 C C . LYS A 1 176 ? 14.995 -0.206 -40.272 1.00 39.34 176 LYS A C 1
ATOM 1359 O O . LYS A 1 176 ? 14.295 -0.210 -41.278 1.00 39.34 176 LYS A O 1
ATOM 1364 N N . GLU A 1 177 ? 14.745 -0.977 -39.223 1.00 33.62 177 GLU A N 1
ATOM 1365 C CA . GLU A 1 177 ? 13.377 -1.419 -38.978 1.00 33.62 177 GLU A CA 1
ATOM 1366 C C . GLU A 1 177 ? 12.616 -0.241 -38.376 1.00 33.62 177 GLU A C 1
ATOM 1368 O O . GLU A 1 177 ? 12.943 0.299 -37.314 1.00 33.62 177 GLU A O 1
ATOM 1373 N N . GLU A 1 178 ? 11.653 0.234 -39.159 1.00 36.66 178 GLU A N 1
ATOM 1374 C CA . GLU A 1 178 ? 10.727 1.291 -38.806 1.00 36.66 178 GLU A CA 1
ATOM 1375 C C . GLU A 1 178 ? 10.182 1.070 -37.392 1.00 36.66 178 GLU A C 1
ATOM 1377 O O . GLU A 1 178 ? 9.684 -0.002 -37.048 1.00 36.66 178 GLU A O 1
ATOM 1382 N N . LYS A 1 179 ? 10.220 2.130 -36.576 1.00 39.56 179 LYS A N 1
ATOM 1383 C CA . LYS A 1 179 ? 9.324 2.277 -35.429 1.00 39.56 179 LYS A CA 1
ATOM 1384 C C . LYS A 1 179 ? 7.890 2.190 -35.958 1.00 39.56 179 LYS A C 1
ATOM 1386 O O . LYS A 1 179 ? 7.295 3.209 -36.296 1.00 39.56 179 LYS A O 1
ATOM 1391 N N . GLY A 1 180 ? 7.360 0.975 -36.044 1.00 38.62 180 GLY A N 1
ATOM 1392 C CA . GLY A 1 180 ? 5.956 0.729 -36.309 1.00 38.62 180 GLY A CA 1
ATOM 1393 C C . GLY A 1 180 ? 5.153 1.391 -35.201 1.00 38.62 180 GLY A C 1
ATOM 1394 O O . GLY A 1 180 ? 5.293 1.047 -34.026 1.00 38.62 180 GLY A O 1
ATOM 1395 N N . ASP A 1 181 ? 4.372 2.391 -35.586 1.00 48.47 181 ASP A N 1
ATOM 1396 C CA . ASP A 1 181 ? 3.454 3.131 -34.738 1.00 48.47 181 ASP A CA 1
ATOM 1397 C C . ASP A 1 181 ? 2.607 2.128 -33.927 1.00 48.47 181 ASP A C 1
ATOM 1399 O O . ASP A 1 181 ? 1.739 1.442 -34.471 1.00 48.47 181 ASP A O 1
ATOM 1403 N N . ARG A 1 182 ? 2.877 1.987 -32.617 1.00 52.88 182 ARG A N 1
ATOM 1404 C CA . ARG A 1 182 ? 2.164 1.058 -31.706 1.00 52.88 182 ARG A CA 1
ATOM 1405 C C . ARG A 1 182 ? 0.734 1.521 -31.396 1.00 52.88 182 ARG A C 1
ATOM 1407 O O . ARG A 1 182 ? 0.133 1.135 -30.394 1.00 52.88 182 ARG A O 1
ATOM 1414 N N . LYS A 1 183 ? 0.163 2.349 -32.265 1.00 51.16 183 LYS A N 1
ATOM 1415 C CA . LYS A 1 183 ? -1.194 2.861 -32.167 1.00 51.16 183 LYS A CA 1
ATOM 1416 C C . LYS A 1 183 ? -2.180 1.703 -32.355 1.00 51.16 183 LYS A C 1
ATOM 1418 O O . LYS A 1 183 ? -2.215 1.051 -33.403 1.00 51.16 183 LYS A O 1
ATOM 1423 N N . GLY A 1 184 ? -2.942 1.411 -31.303 1.00 57.84 184 GLY A N 1
ATOM 1424 C CA . GLY A 1 184 ? -3.940 0.335 -31.255 1.00 57.84 184 GLY A CA 1
ATOM 1425 C C . GLY A 1 184 ? -3.475 -0.988 -30.637 1.00 57.84 184 GLY A C 1
ATOM 1426 O O . GLY A 1 184 ? -4.274 -1.918 -30.557 1.00 57.84 184 GLY A O 1
ATOM 1427 N N . TYR A 1 185 ? -2.220 -1.096 -30.191 1.00 69.38 185 TYR A N 1
ATOM 1428 C CA . TYR A 1 185 ? -1.725 -2.282 -29.488 1.00 69.38 185 TYR A CA 1
ATOM 1429 C C . TYR A 1 185 ? -2.195 -2.231 -28.037 1.00 69.38 185 TYR A C 1
ATOM 1431 O O . TYR A 1 185 ? -1.584 -1.581 -27.196 1.00 69.38 185 TYR A O 1
ATOM 1439 N N . SER A 1 186 ? -3.362 -2.801 -27.763 1.00 77.06 186 SER A N 1
ATOM 1440 C CA . SER A 1 186 ? -4.066 -2.606 -26.486 1.00 77.06 186 SER A CA 1
ATOM 1441 C C . SER A 1 186 ? -4.544 -3.890 -25.839 1.00 77.06 186 SER A C 1
ATOM 1443 O O . SER A 1 186 ? -5.173 -3.841 -24.787 1.00 77.06 186 SER A O 1
ATOM 1445 N N . TYR A 1 187 ? -4.263 -5.028 -26.468 1.00 74.44 187 TYR A N 1
ATOM 1446 C CA . TYR A 1 187 ? -4.735 -6.324 -26.025 1.00 74.44 187 TYR A CA 1
ATOM 1447 C C . TYR A 1 187 ? -3.567 -7.287 -25.816 1.00 74.44 187 TYR A C 1
ATOM 1449 O O . TYR A 1 187 ? -2.572 -7.254 -26.541 1.00 74.44 187 TYR A O 1
ATOM 1457 N N . VAL A 1 188 ? -3.708 -8.153 -24.818 1.00 82.94 188 VAL A N 1
ATOM 1458 C CA . VAL A 1 188 ? -2.859 -9.329 -24.573 1.00 82.94 188 VAL A CA 1
ATOM 1459 C C . VAL A 1 188 ? -3.751 -10.560 -24.465 1.00 82.94 188 VAL A C 1
ATOM 1461 O O . VAL A 1 188 ? -4.957 -10.435 -24.263 1.00 82.94 188 VAL A O 1
ATOM 1464 N N . ILE A 1 189 ? -3.182 -11.756 -24.608 1.00 78.06 189 ILE A N 1
ATOM 1465 C CA . ILE A 1 189 ? -3.943 -12.997 -24.435 1.00 78.06 189 ILE A CA 1
ATOM 1466 C C . ILE A 1 189 ? -3.706 -13.525 -23.027 1.00 78.06 189 ILE A C 1
ATOM 1468 O O . ILE A 1 189 ? -2.605 -13.983 -22.729 1.00 78.06 189 ILE A O 1
ATOM 1472 N N . ASP A 1 190 ? -4.751 -13.519 -22.204 1.00 72.75 190 ASP A N 1
ATOM 1473 C CA . ASP A 1 190 ? -4.752 -14.138 -20.881 1.00 72.75 190 ASP A CA 1
ATOM 1474 C C . ASP A 1 190 ? -5.776 -15.273 -20.835 1.00 72.75 190 ASP A C 1
ATOM 1476 O O . ASP A 1 190 ? -6.904 -15.133 -21.305 1.00 72.75 190 ASP A O 1
ATOM 1480 N N . ASN A 1 191 ? -5.364 -16.433 -20.322 1.00 70.25 191 ASN A N 1
ATOM 1481 C CA . ASN A 1 191 ? -6.204 -17.633 -20.213 1.00 70.25 191 ASN A CA 1
ATOM 1482 C C . ASN A 1 191 ? -6.958 -18.023 -21.504 1.00 70.25 191 ASN A C 1
ATOM 1484 O O . ASN A 1 191 ? -8.046 -18.594 -21.463 1.00 70.25 191 ASN A O 1
ATOM 1488 N N . GLY A 1 192 ? -6.368 -17.725 -22.667 1.00 70.88 192 GLY A N 1
ATOM 1489 C CA . GLY A 1 192 ? -6.956 -18.013 -23.979 1.00 70.88 192 GLY A CA 1
ATOM 1490 C C . GLY A 1 192 ? -7.961 -16.973 -24.481 1.00 70.88 192 GLY A C 1
ATOM 1491 O O . GLY A 1 192 ? -8.575 -17.208 -25.519 1.00 70.88 192 GLY A O 1
ATOM 1492 N N . TRP A 1 193 ? -8.088 -15.826 -23.813 1.00 68.38 193 TRP A N 1
ATOM 1493 C CA . TRP A 1 193 ? -9.003 -14.742 -24.169 1.00 68.38 193 TRP A CA 1
ATOM 1494 C C . TRP A 1 193 ? -8.262 -13.419 -24.398 1.00 68.38 193 TRP A C 1
ATOM 1496 O O . TRP A 1 193 ? -7.250 -13.160 -23.742 1.00 68.38 193 TRP A O 1
ATOM 1506 N N . PRO A 1 194 ? -8.748 -12.562 -25.313 1.00 76.69 194 PRO A N 1
ATOM 1507 C CA . PRO A 1 194 ? -8.178 -11.242 -25.522 1.00 76.69 194 PRO A CA 1
ATOM 1508 C C . PRO A 1 194 ? -8.592 -10.308 -24.376 1.00 76.69 194 PRO A C 1
ATOM 1510 O O . PRO A 1 194 ? -9.771 -10.003 -24.204 1.00 76.69 194 PRO A O 1
ATOM 1513 N N . VAL A 1 195 ? -7.619 -9.833 -23.603 1.00 74.69 195 VAL A N 1
ATOM 1514 C CA . VAL A 1 195 ? -7.817 -8.902 -22.485 1.00 74.69 195 VAL A CA 1
ATOM 1515 C C . VAL A 1 195 ? -7.294 -7.528 -22.871 1.00 74.69 195 VAL A C 1
ATOM 1517 O O . VAL A 1 195 ? -6.148 -7.387 -23.295 1.00 74.69 195 VAL A O 1
ATOM 1520 N N . PHE A 1 196 ? -8.143 -6.511 -22.724 1.00 75.06 196 PHE A N 1
ATOM 1521 C CA . PHE A 1 196 ? -7.753 -5.118 -22.921 1.00 75.06 196 PHE A CA 1
ATOM 1522 C C . PHE A 1 196 ? -6.910 -4.635 -21.741 1.00 75.06 196 PHE A C 1
ATOM 1524 O O . PHE A 1 196 ? -7.348 -4.698 -20.595 1.00 75.06 196 PHE A O 1
ATOM 1531 N N . VAL A 1 197 ? -5.723 -4.118 -22.035 1.00 77.38 197 VAL A N 1
ATOM 1532 C CA . VAL A 1 197 ? -4.748 -3.642 -21.042 1.00 77.38 197 VAL A CA 1
ATOM 1533 C C . VAL A 1 197 ? -4.441 -2.149 -21.168 1.00 77.38 197 VAL A C 1
ATOM 1535 O O . VAL A 1 197 ? -3.628 -1.629 -20.413 1.00 77.38 197 VAL A O 1
ATOM 1538 N N . GLY A 1 198 ? -5.114 -1.444 -22.083 1.00 58.62 198 GLY A N 1
ATOM 1539 C CA . GLY A 1 198 ? -4.945 -0.006 -22.309 1.00 58.62 198 GLY A CA 1
ATOM 1540 C C . GLY A 1 198 ? -4.186 0.325 -23.595 1.00 58.62 198 GLY A C 1
ATOM 1541 O O . GLY A 1 198 ? -3.455 -0.496 -24.148 1.00 58.62 198 GLY A O 1
ATOM 1542 N N . GLU A 1 199 ? -4.386 1.536 -24.117 1.00 67.69 199 GLU A N 1
ATOM 1543 C CA . GLU A 1 199 ? -3.861 1.938 -25.425 1.00 67.69 199 GLU A CA 1
ATOM 1544 C C . GLU A 1 199 ? -2.322 1.967 -25.455 1.00 67.69 199 GLU A C 1
ATOM 1546 O O . GLU A 1 199 ? -1.685 2.682 -24.687 1.00 67.69 199 GLU A O 1
ATOM 1551 N N . GLY A 1 200 ? -1.710 1.165 -26.333 1.00 64.56 200 GLY A N 1
ATOM 1552 C CA . GLY A 1 200 ? -0.253 1.023 -26.444 1.00 64.56 200 GLY A CA 1
ATOM 1553 C C . GLY A 1 200 ? 0.392 0.107 -25.394 1.00 64.56 200 GLY A C 1
ATOM 1554 O O . GLY A 1 200 ? 1.615 -0.049 -25.417 1.00 64.56 200 GLY A O 1
ATOM 1555 N N . LEU A 1 201 ? -0.398 -0.480 -24.485 1.00 62.28 201 LEU A N 1
ATOM 1556 C CA . LEU A 1 201 ? 0.060 -1.376 -23.413 1.00 62.28 201 LEU A CA 1
ATOM 1557 C C . LEU A 1 201 ? -0.103 -2.863 -23.751 1.00 62.28 201 LEU A C 1
ATOM 1559 O O . LEU A 1 201 ? 0.356 -3.714 -22.994 1.00 62.28 201 LEU A O 1
ATOM 1563 N N . GLY A 1 202 ? -0.759 -3.173 -24.869 1.00 73.88 202 GLY A N 1
ATOM 1564 C CA . GLY A 1 202 ? -0.934 -4.536 -25.350 1.00 73.88 202 GLY A CA 1
ATOM 1565 C C . GLY A 1 202 ? 0.187 -5.001 -26.265 1.00 73.88 202 GLY A C 1
ATOM 1566 O O . GLY A 1 202 ? 0.901 -4.200 -26.866 1.00 73.88 202 GLY A O 1
ATOM 1567 N N . ASP A 1 203 ? 0.281 -6.314 -26.427 1.00 76.62 203 ASP A N 1
ATOM 1568 C CA . ASP A 1 203 ? 1.203 -6.939 -27.379 1.00 76.62 203 ASP A CA 1
ATOM 1569 C C . ASP A 1 203 ? 0.629 -6.954 -28.799 1.00 76.62 203 ASP A C 1
ATOM 1571 O O . ASP A 1 203 ? 1.357 -7.162 -29.769 1.00 76.62 203 ASP A O 1
ATOM 1575 N N . MET A 1 204 ? -0.680 -6.734 -28.938 1.00 79.06 204 MET A N 1
ATOM 1576 C CA . MET A 1 204 ? -1.376 -6.796 -30.218 1.00 79.06 204 MET A CA 1
ATOM 1577 C C . MET A 1 204 ? -2.644 -5.937 -30.242 1.00 79.06 204 MET A C 1
ATOM 1579 O O . MET A 1 204 ? -3.122 -5.434 -29.217 1.00 79.06 204 MET A O 1
ATOM 1583 N N . LYS A 1 205 ? -3.186 -5.750 -31.446 1.00 80.38 205 LYS A N 1
ATOM 1584 C CA . LYS A 1 205 ? -4.490 -5.113 -31.661 1.00 80.38 205 LYS A CA 1
ATOM 1585 C C . LYS A 1 205 ? -5.619 -6.088 -31.325 1.00 80.38 205 LYS A C 1
ATOM 1587 O O . LYS A 1 205 ? -5.405 -7.297 -31.281 1.00 80.38 205 LYS A O 1
ATOM 1592 N N . TYR A 1 206 ? -6.825 -5.563 -31.111 1.00 75.38 206 TYR A N 1
ATOM 1593 C CA . TYR A 1 206 ? -8.001 -6.379 -30.787 1.00 75.38 206 TYR A CA 1
ATOM 1594 C C . TYR A 1 206 ? -8.236 -7.503 -31.805 1.00 75.38 206 TYR A C 1
ATOM 1596 O O . TYR A 1 206 ? -8.342 -8.666 -31.424 1.00 75.38 206 TYR A O 1
ATOM 1604 N N . ASP A 1 207 ? -8.243 -7.159 -33.096 1.00 7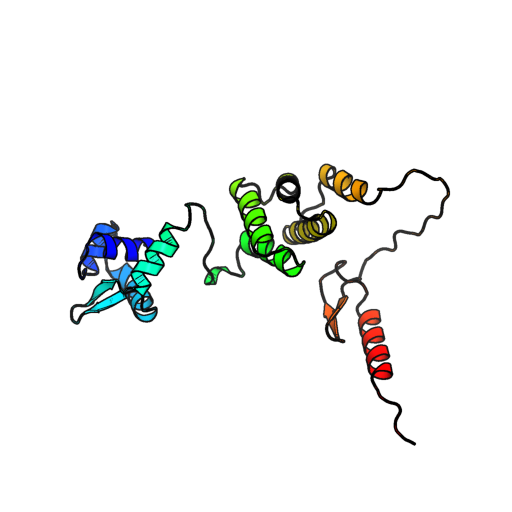6.75 207 ASP A N 1
ATOM 1605 C CA . ASP A 1 207 ? -8.534 -8.103 -34.181 1.00 76.75 207 ASP A CA 1
ATOM 1606 C C . ASP A 1 207 ? -7.506 -9.243 -34.250 1.00 76.75 207 ASP A C 1
ATOM 1608 O O . ASP A 1 207 ? -7.854 -10.396 -34.518 1.00 76.75 207 ASP A O 1
ATOM 1612 N N . ASP A 1 208 ? -6.242 -8.939 -33.949 1.00 76.94 208 ASP A N 1
ATOM 1613 C CA . ASP A 1 208 ? -5.165 -9.927 -33.907 1.00 76.94 208 ASP A CA 1
ATOM 1614 C C . ASP A 1 208 ? -5.285 -10.831 -32.675 1.00 76.94 208 ASP A C 1
ATOM 1616 O O . ASP A 1 208 ? -5.098 -12.045 -32.784 1.00 76.94 208 ASP A O 1
ATOM 1620 N N . ALA A 1 209 ? -5.670 -10.271 -31.522 1.00 77.38 209 ALA A N 1
ATOM 1621 C CA . ALA A 1 209 ? -5.916 -11.032 -30.300 1.00 77.38 209 ALA A CA 1
ATOM 1622 C C . ALA A 1 209 ? -7.075 -12.023 -30.475 1.00 77.38 209 ALA A C 1
ATOM 1624 O O . ALA A 1 209 ? -6.943 -13.194 -30.121 1.00 77.38 209 ALA A O 1
ATOM 1625 N N . VAL A 1 210 ? -8.178 -11.584 -31.092 1.00 76.62 210 VAL A N 1
ATOM 1626 C CA . V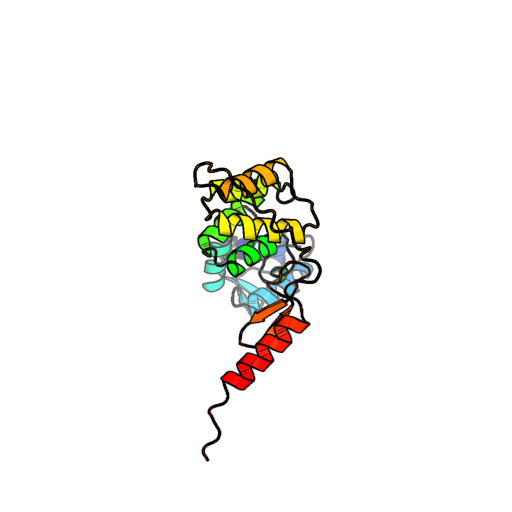AL A 1 210 ? -9.335 -12.437 -31.404 1.00 76.62 210 VAL A CA 1
ATOM 1627 C C . VAL A 1 210 ? -8.944 -13.556 -32.371 1.00 76.62 210 VAL A C 1
ATOM 1629 O O . VAL A 1 210 ? -9.189 -14.725 -32.073 1.00 76.62 210 VAL A O 1
ATOM 1632 N N . ARG A 1 211 ? -8.253 -13.243 -33.477 1.00 76.69 211 ARG A N 1
ATOM 1633 C CA . ARG A 1 211 ? -7.785 -14.262 -34.435 1.00 76.69 211 ARG A CA 1
ATOM 1634 C C . ARG A 1 211 ? -6.854 -15.289 -33.799 1.00 76.69 211 ARG A C 1
ATOM 1636 O O . ARG A 1 211 ? -6.965 -16.480 -34.082 1.00 76.69 211 ARG A O 1
ATOM 1643 N N . LEU A 1 212 ? -5.932 -14.860 -32.940 1.00 76.62 212 LEU A N 1
ATOM 1644 C CA . LEU A 1 212 ? -5.032 -15.771 -32.231 1.00 76.62 212 LEU A CA 1
ATOM 1645 C C . LEU A 1 212 ? -5.785 -16.680 -31.255 1.00 76.62 212 LEU A C 1
ATOM 1647 O O . LEU A 1 212 ? -5.455 -17.865 -31.163 1.00 76.62 212 LEU A O 1
ATOM 1651 N N . CYS A 1 213 ? -6.798 -16.161 -30.562 1.00 74.44 213 CYS A N 1
ATOM 1652 C CA . CYS A 1 213 ? -7.681 -16.960 -29.715 1.00 74.44 213 CYS A CA 1
ATOM 1653 C C . CYS A 1 213 ? -8.477 -17.986 -30.537 1.00 74.44 213 CYS A C 1
ATOM 1655 O O . CYS A 1 213 ? -8.513 -19.157 -30.162 1.00 74.44 213 CYS A O 1
ATOM 1657 N N . GLU A 1 214 ? -9.016 -17.604 -31.697 1.00 72.06 214 GLU A N 1
ATOM 1658 C CA . GLU A 1 214 ? -9.720 -18.518 -32.609 1.00 72.06 214 GLU A CA 1
ATOM 1659 C C . GLU A 1 214 ? -8.800 -19.617 -33.164 1.00 72.06 214 GLU A C 1
ATOM 1661 O O . GLU A 1 214 ? -9.137 -20.801 -33.112 1.00 72.06 214 GLU A O 1
ATOM 1666 N N . VAL A 1 215 ? -7.593 -19.269 -33.624 1.00 72.62 215 VAL A N 1
ATOM 1667 C CA . VAL A 1 215 ? -6.606 -20.247 -34.119 1.00 72.62 215 VAL A CA 1
ATOM 1668 C C . VAL A 1 215 ? -6.175 -21.211 -33.008 1.00 72.62 215 VAL A C 1
ATOM 1670 O O . VAL A 1 215 ? -6.000 -22.409 -33.255 1.00 72.62 215 VAL A O 1
ATOM 1673 N N . ARG A 1 216 ? -6.024 -20.720 -31.771 1.00 65.25 216 ARG A N 1
ATOM 1674 C CA . ARG A 1 216 ? -5.709 -21.556 -30.602 1.00 65.25 216 ARG A CA 1
ATOM 1675 C C . ARG A 1 216 ? -6.885 -22.451 -30.203 1.00 65.25 216 ARG A C 1
ATOM 1677 O O . ARG A 1 216 ? -6.650 -23.613 -29.883 1.00 65.25 216 ARG A O 1
ATOM 1684 N N . ALA A 1 217 ? -8.123 -21.971 -30.301 1.00 62.00 217 ALA A N 1
ATOM 1685 C CA . ALA A 1 217 ? -9.325 -22.770 -30.060 1.00 62.00 217 ALA A CA 1
ATOM 1686 C C . ALA A 1 217 ? -9.493 -23.896 -31.097 1.00 62.00 217 ALA A C 1
ATOM 1688 O O . ALA A 1 217 ? -9.861 -25.015 -30.742 1.00 62.00 217 ALA A O 1
ATOM 1689 N N . VAL A 1 218 ? -9.147 -23.644 -32.364 1.00 60.19 218 VAL A N 1
ATOM 1690 C CA . VAL A 1 218 ? -9.146 -24.671 -33.421 1.00 60.19 218 VAL A CA 1
ATOM 1691 C C . VAL A 1 218 ? -8.014 -25.688 -33.222 1.00 60.19 218 VAL A C 1
ATOM 1693 O O . VAL A 1 218 ? -8.237 -26.881 -33.413 1.00 60.19 218 VAL A O 1
ATOM 1696 N N . ARG A 1 219 ? -6.823 -25.259 -32.777 1.00 57.25 219 ARG A N 1
ATOM 1697 C CA . ARG A 1 219 ? -5.695 -26.160 -32.449 1.00 57.25 219 ARG A CA 1
ATOM 1698 C C . ARG A 1 219 ? -5.877 -26.952 -31.149 1.00 57.25 219 ARG A C 1
ATOM 1700 O O . ARG A 1 219 ? -5.250 -27.994 -30.997 1.00 57.25 219 ARG A O 1
ATOM 1707 N N . GLY A 1 220 ? -6.715 -26.473 -30.230 1.00 51.25 220 GLY A N 1
ATOM 1708 C CA . GLY A 1 220 ? -7.102 -27.176 -29.002 1.00 51.25 220 GLY A CA 1
ATOM 1709 C C . GLY A 1 220 ? -8.227 -28.196 -29.194 1.00 51.25 220 GLY A C 1
ATOM 1710 O O . GLY A 1 220 ? -8.553 -28.928 -28.261 1.00 51.25 220 GLY A O 1
ATOM 1711 N N . ARG A 1 221 ? -8.826 -28.271 -30.391 1.00 44.94 221 ARG A N 1
ATOM 1712 C CA . ARG A 1 221 ? -9.814 -29.296 -30.725 1.00 44.94 221 ARG A CA 1
ATOM 1713 C C . ARG A 1 221 ? -9.070 -30.582 -31.110 1.00 44.94 221 ARG A C 1
ATOM 1715 O O . ARG A 1 221 ? -8.360 -30.566 -32.116 1.00 44.94 221 ARG A O 1
ATOM 1722 N N . PRO A 1 222 ? -9.201 -31.695 -30.360 1.00 48.81 222 PRO A N 1
ATOM 1723 C CA . PRO A 1 222 ? -8.677 -32.971 -30.832 1.00 48.81 222 PRO A CA 1
ATOM 1724 C C . PRO A 1 222 ? -9.336 -33.302 -32.181 1.00 48.81 222 PRO A C 1
ATOM 1726 O O . PRO A 1 222 ? -10.512 -32.961 -32.372 1.00 48.81 222 PRO A O 1
ATOM 1729 N N . PRO A 1 223 ? -8.611 -33.921 -33.132 1.00 47.72 223 PRO A N 1
ATOM 1730 C CA . PRO A 1 223 ? -9.211 -34.332 -34.392 1.00 47.72 223 PRO A CA 1
ATOM 1731 C C . PRO A 1 223 ? -10.425 -35.208 -34.078 1.00 47.72 223 PRO A C 1
ATOM 1733 O O . PRO A 1 223 ? -10.328 -36.153 -33.293 1.00 47.72 223 PRO A O 1
ATOM 1736 N N . ALA A 1 224 ? -11.582 -34.845 -34.637 1.00 51.44 224 ALA A N 1
ATOM 1737 C CA . ALA A 1 224 ? -12.777 -35.664 -34.541 1.00 51.44 224 ALA A CA 1
ATOM 1738 C C . ALA A 1 224 ? -12.424 -37.051 -35.088 1.00 51.44 224 ALA A C 1
ATOM 1740 O O . ALA A 1 224 ? -11.994 -37.163 -36.235 1.00 51.44 224 ALA A O 1
ATOM 1741 N N . ALA A 1 225 ? -12.534 -38.065 -34.230 1.00 45.09 225 ALA A N 1
ATOM 1742 C CA . ALA A 1 225 ? -12.327 -39.454 -34.596 1.00 45.09 225 ALA A CA 1
ATOM 1743 C C . ALA A 1 225 ? -13.252 -39.792 -35.775 1.00 45.09 225 ALA A C 1
ATOM 1745 O O . ALA A 1 225 ? -14.475 -39.720 -35.640 1.00 45.09 225 ALA A O 1
ATOM 1746 N N . GLY A 1 226 ? -12.640 -40.065 -36.926 1.00 39.06 226 GLY A N 1
ATOM 1747 C CA . GLY A 1 226 ? -13.256 -40.785 -38.036 1.00 39.06 226 GLY A CA 1
ATOM 1748 C C . GLY A 1 226 ? -13.074 -42.281 -37.854 1.00 39.06 226 GLY A C 1
ATOM 1749 O O . GLY A 1 226 ? -12.080 -42.668 -37.195 1.00 39.06 226 GLY A O 1
#

Organism: NCBI:txid412755

Foldseek 3Di:
DDDLLLLLVQQVVVVDFADLVSSCVSVVHPDSVVCVVVLVVCCVVVQWPADPRRGTHGDPNVVVVNVVVVVPDPDDDDDVVCCPPDLLNVLLVLLVVLPNDNVLSNQLSRQLVVVVPVVPLVSSLVSCVVSVPDLVSSVSSSVVSCVVVVHDDDPVVVCVNVVVVDPDDDDDDDDPPDPPDQAQQAWEADPLATDGRDGSPHPHHPVVSVVSSVVVVVVPDDPDDD

Radius of gyration: 26.78 Å; chains: 1; bounding box: 54×59×75 Å